Protein 3VCO (pdb70)

B-factor: mean 47.61, std 17.13, range [19.85, 108.01]

Secondary structure (DSSP, 8-state):
--PPEEEEEEE-TT-BB--BTTBTTT-HHHHHHHHHHHH--STT-EEEEEEEHHHHHHS-GGG-SPTTSEEEEE-SS----STT-EEESSHHHHHHHHTSTTTTTTEEEEEE---HHHHHHHHH-SSS-EEEEEEEEE-SS---SBPPP--GGG-EE---TTS--S-EEETTEEEEEEEEEE-

Nearest PDB structures (foldseek):
  3vco-assembly1_A  TM=1.005E+00  e=3.049E-37  Schistosoma mansoni
  3k47-assembly1_A  TM=8.937E-01  e=5.892E-19  Mus musculus
  3ghc-assembly1_A  TM=8.960E-01  e=1.910E-18  Homo sapiens
  3s3v-assembly1_A  TM=8.930E-01  e=1.510E-18  Homo sapiens
  1u71-assembly1_A  TM=8.891E-01  e=1.496E-17  Homo sapiens

InterPro domains:
  IPR001796 Dihydrofolate reductase domain [PF00186] (3-178)
  IPR001796 Dihydrofolate reductase domain [PS51330] (2-180)
  IPR001796 Dihydrofolate reductase domain [cd00209] (3-178)
  IPR012259 Dihydrofolate reductase [PTHR48069] (3-178)
  IPR017925 Dihydrofolate reductase conserved site [PS00075] (14-36)
  IPR024072 Dihydrofolate reductase-like domain superfamily [G3DSA:3.40.430.10] (1-181)
  IPR024072 Dihydrofolate reductase-like domain superfamily [SSF53597] (1-178)

Foldseek 3Di:
DAAAEEEEFEAEPQQQTQDDDLPPVPPVVVVVVVLVVQADFPPQAGAAEEEEVVVVVSDDPVCPPPPNHQAEYQPPPDPDDPPRHHYHPDPVVVVVVCCDPVHVVHHGHYYYYDDLVVQQVSVPDDRHWYKYKYKYKHDPDDRPHHRDDAPVVQWDWDDDDVADQDWDDDDNIIIGITMTTRD

Structure (mmCIF, N/CA/C/O backbone):
data_3VCO
#
_entry.id   3VCO
#
_cell.length_a   107.352
_cell.length_b   107.352
_cell.length_c   33.458
_cell.angle_alpha   90.000
_cell.angle_beta   90.000
_cell.angle_gamma   90.000
#
_symmetry.space_group_name_H-M   'P 41 21 2'
#
loop_
_entity.id
_entity.type
_entity.pdbx_description
1 polymer 'Dihydrofolate reductase'
2 non-polymer 'SULFATE ION'
3 water water
#
loop_
_atom_site.group_PDB
_atom_site.id
_atom_site.type_symbol
_atom_site.label_atom_id
_atom_site.label_alt_id
_atom_site.label_comp_id
_atom_site.label_asym_id
_atom_site.label_entity_id
_atom_site.label_seq_id
_atom_site.pdbx_PDB_ins_code
_atom_site.Cartn_x
_atom_site.Cartn_y
_atom_site.Cartn_z
_atom_site.occupancy
_atom_site.B_iso_or_equiv
_atom_site.auth_seq_id
_atom_site.auth_comp_id
_atom_site.auth_asym_id
_atom_site.auth_atom_id
_atom_site.pdbx_PDB_model_num
ATOM 1 N N . SER A 1 19 ? 42.667 0.884 -9.459 1.00 89.52 -1 SER A N 1
ATOM 2 C CA . SER A 1 19 ? 43.453 1.881 -10.191 1.00 94.40 -1 SER A CA 1
ATOM 3 C C . SER A 1 19 ? 43.467 3.204 -9.431 1.00 86.17 -1 SER A C 1
ATOM 4 O O . SER A 1 19 ? 44.332 3.432 -8.600 1.00 74.76 -1 SER A O 1
ATOM 7 N N . HIS A 1 20 ? 42.482 4.053 -9.716 1.00 85.85 0 HIS A N 1
ATOM 8 C CA . HIS A 1 20 ? 42.259 5.317 -9.021 1.00 76.96 0 HIS A CA 1
ATOM 9 C C . HIS A 1 20 ? 41.053 5.116 -8.102 1.00 60.10 0 HIS A C 1
ATOM 10 O O . HIS A 1 20 ? 39.979 4.771 -8.552 1.00 53.75 0 HIS A O 1
ATOM 17 N N . MET A 1 21 ? 41.245 5.296 -6.801 1.00 48.15 1 MET A N 1
ATOM 18 C CA . MET A 1 21 ? 40.218 4.973 -5.837 1.00 43.45 1 MET A CA 1
ATOM 19 C C . MET A 1 21 ? 39.017 5.935 -5.872 1.00 48.38 1 MET A C 1
ATOM 20 O O . MET A 1 21 ? 39.157 7.134 -5.738 1.00 54.08 1 MET A O 1
ATOM 25 N N . ARG A 1 22 ? 37.833 5.374 -6.051 1.00 44.36 2 ARG A N 1
ATOM 26 C CA . ARG A 1 22 ? 36.594 6.100 -5.899 1.00 39.97 2 ARG A CA 1
ATOM 27 C C . ARG A 1 22 ? 36.208 5.873 -4.436 1.00 36.96 2 ARG A C 1
ATOM 28 O O . ARG A 1 22 ? 36.362 4.775 -3.911 1.00 40.94 2 ARG A O 1
ATOM 36 N N . LEU A 1 23 ? 35.719 6.888 -3.757 1.00 37.97 3 LEU A N 1
ATOM 37 C CA . LEU A 1 23 ? 35.246 6.623 -2.407 1.00 34.62 3 LEU A CA 1
ATOM 38 C C . LEU A 1 23 ? 33.778 6.437 -2.552 1.00 28.65 3 LEU A C 1
ATOM 39 O O . LEU A 1 23 ? 33.102 7.300 -3.105 1.00 35.85 3 LEU A O 1
ATOM 44 N N . ASN A 1 24 ? 33.269 5.313 -2.075 1.00 25.27 4 ASN A N 1
ATOM 45 C CA . ASN A 1 24 ? 31.853 5.036 -2.180 1.00 25.85 4 ASN A CA 1
ATOM 46 C C . ASN A 1 24 ? 31.247 5.338 -0.820 1.00 31.06 4 ASN A C 1
ATOM 47 O O . ASN A 1 24 ? 31.803 4.972 0.186 1.00 37.18 4 ASN A O 1
ATOM 52 N N . VAL A 1 25 ? 30.198 6.142 -0.819 1.00 25.75 5 VAL A N 1
ATOM 53 C CA . VAL A 1 25 ? 29.518 6.493 0.389 1.00 25.95 5 VAL A CA 1
ATOM 54 C C . VAL A 1 25 ? 28.187 5.753 0.358 1.00 24.77 5 VAL A C 1
ATOM 55 O O . VAL A 1 25 ? 27.472 5.812 -0.643 1.00 27.80 5 VAL A O 1
ATOM 59 N N . VAL A 1 26 ? 27.857 5.059 1.447 1.00 21.44 6 VAL A N 1
ATOM 60 C CA . VAL A 1 26 ? 26.542 4.400 1.523 1.00 24.10 6 VAL A CA 1
ATOM 61 C C . VAL A 1 26 ? 25.777 5.025 2.706 1.00 19.85 6 VAL A C 1
ATOM 62 O O . VAL A 1 26 ? 26.284 5.044 3.815 1.00 26.58 6 VAL A O 1
ATOM 66 N N . VAL A 1 27 ? 24.567 5.498 2.450 1.00 25.06 7 VAL A N 1
ATOM 67 C CA . VAL A 1 27 ? 23.820 6.220 3.469 1.00 26.33 7 VAL A CA 1
ATOM 68 C C . VAL A 1 27 ? 22.320 6.133 3.171 1.00 27.51 7 VAL A C 1
ATOM 69 O O . VAL A 1 27 ? 21.913 6.001 1.991 1.00 29.81 7 VAL A O 1
ATOM 73 N N . ALA A 1 28 ? 21.505 6.205 4.230 1.00 29.31 8 ALA A N 1
ATOM 74 C CA . ALA A 1 28 ? 20.053 6.313 4.116 1.00 36.02 8 ALA A CA 1
ATOM 75 C C . ALA A 1 28 ? 19.696 7.716 4.551 1.00 33.06 8 ALA A C 1
ATOM 76 O O . ALA A 1 28 ? 20.181 8.196 5.576 1.00 32.34 8 ALA A O 1
ATOM 78 N N . VAL A 1 29 ? 18.871 8.411 3.773 1.00 33.99 9 VAL A N 1
ATOM 79 C CA . VAL A 1 29 ? 18.532 9.788 4.123 1.00 35.21 9 VAL A CA 1
ATOM 80 C C . VAL A 1 29 ? 17.022 10.051 4.045 1.00 32.67 9 VAL A C 1
ATOM 81 O O . VAL A 1 29 ? 16.335 9.474 3.207 1.00 39.47 9 VAL A O 1
ATOM 85 N N . SER A 1 30 ? 16.513 10.866 4.956 1.00 33.16 10 SER A N 1
ATOM 86 C CA . SER A 1 30 ? 15.138 11.333 4.877 1.00 36.59 10 SER A CA 1
ATOM 87 C C . SER A 1 30 ? 14.953 12.476 3.844 1.00 37.71 10 SER A C 1
ATOM 88 O O . SER A 1 30 ? 15.901 12.915 3.177 1.00 38.99 10 SER A O 1
ATOM 91 N N . GLU A 1 31 ? 13.722 12.965 3.747 1.00 40.85 11 GLU A N 1
ATOM 92 C CA . GLU A 1 31 ? 13.354 14.048 2.836 1.00 41.97 11 GLU A CA 1
ATOM 93 C C . GLU A 1 31 ? 14.276 15.262 2.799 1.00 56.74 11 GLU A C 1
ATOM 94 O O . GLU A 1 31 ? 14.473 15.859 1.742 1.00 60.79 11 GLU A O 1
ATOM 100 N N . ASN A 1 32 ? 14.844 15.620 3.944 1.00 58.00 12 ASN A N 1
ATOM 101 C CA . ASN A 1 32 ? 15.810 16.716 3.990 1.00 56.84 12 ASN A CA 1
ATOM 102 C C . ASN A 1 32 ? 17.258 16.319 4.166 1.00 51.81 12 ASN A C 1
ATOM 103 O O . ASN A 1 32 ? 18.026 17.034 4.799 1.00 57.44 12 ASN A O 1
ATOM 108 N N . TRP A 1 33 ? 17.625 15.203 3.560 1.00 42.87 13 TRP A N 1
ATOM 109 C CA . TRP A 1 33 ? 18.869 14.500 3.855 1.00 48.70 13 TRP A CA 1
ATOM 110 C C . TRP A 1 33 ? 19.263 14.517 5.356 1.00 54.25 13 TRP A C 1
ATOM 111 O O . TRP A 1 33 ? 20.429 14.725 5.694 1.00 56.46 13 TRP A O 1
ATOM 122 N N . GLY A 1 34 ? 18.281 14.307 6.241 1.00 43.48 14 GLY A N 1
ATOM 123 C CA . GLY A 1 34 ? 18.560 13.809 7.584 1.00 38.26 14 GLY A CA 1
ATOM 124 C C . GLY A 1 34 ? 19.105 12.366 7.494 1.00 34.92 14 GLY A C 1
ATOM 125 O O . GLY A 1 34 ? 18.641 11.560 6.679 1.00 36.43 14 GLY A O 1
ATOM 126 N N . ILE A 1 35 ? 20.099 12.031 8.304 1.00 34.51 15 ILE A N 1
ATOM 127 C CA . ILE A 1 35 ? 20.719 10.690 8.215 1.00 37.94 15 ILE A CA 1
ATOM 128 C C . ILE A 1 35 ? 19.851 9.582 8.867 1.00 54.12 15 ILE A C 1
ATOM 129 O O . ILE A 1 35 ? 19.460 9.704 10.032 1.00 52.70 15 ILE A O 1
ATOM 134 N N . GLY A 1 36 ? 19.575 8.521 8.095 1.00 54.00 16 GLY A N 1
ATOM 135 C CA . GLY A 1 36 ? 18.818 7.367 8.545 1.00 47.15 16 GLY A CA 1
ATOM 136 C C . GLY A 1 36 ? 19.581 6.489 9.524 1.00 47.63 16 GLY A C 1
ATOM 137 O O . GLY A 1 36 ? 20.214 5.492 9.128 1.00 46.42 16 GLY A O 1
ATOM 138 N N . LYS A 1 37 ? 19.527 6.878 10.803 1.00 45.16 17 LYS A N 1
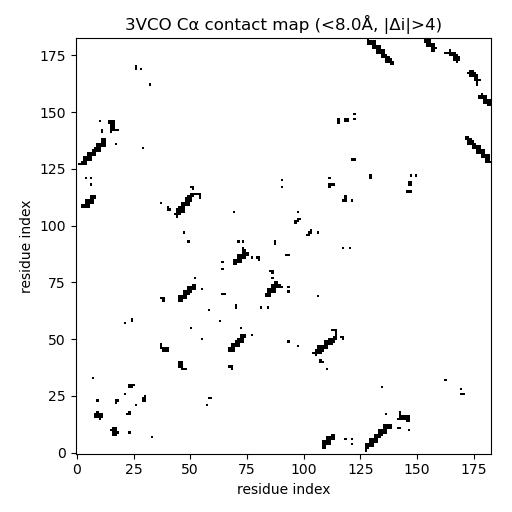ATOM 139 C CA . LYS A 1 37 ? 20.183 6.167 11.891 1.00 47.48 17 LYS A CA 1
ATOM 140 C C . LYS A 1 37 ? 19.327 6.309 13.155 1.00 61.83 17 LYS A C 1
ATOM 141 O O . LYS A 1 37 ? 18.351 7.069 13.173 1.00 65.73 17 LYS A O 1
ATOM 147 N N . GLY A 1 38 ? 19.695 5.592 14.213 1.00 65.91 18 GLY A N 1
ATOM 148 C CA . GLY A 1 38 ? 18.895 5.555 15.422 1.00 72.33 18 GLY A CA 1
ATOM 149 C C . GLY A 1 38 ? 17.810 4.490 15.337 1.00 76.98 18 GLY A C 1
ATOM 150 O O . GLY A 1 38 ? 17.354 4.136 14.237 1.00 63.43 18 GLY A O 1
ATOM 151 N N . GLY A 1 39 ? 17.381 3.983 16.492 1.00 92.22 19 GLY A N 1
ATOM 152 C CA . GLY A 1 39 ? 16.489 2.836 16.521 1.00 102.54 19 GLY A CA 1
ATOM 153 C C . GLY A 1 39 ? 17.169 1.672 15.815 1.00 105.69 19 GLY A C 1
ATOM 154 O O . GLY A 1 39 ? 18.344 1.409 16.037 1.00 108.01 19 GLY A O 1
ATOM 155 N N . GLY A 1 40 ? 16.455 0.981 14.938 1.00 103.40 20 GLY A N 1
ATOM 156 C CA . GLY A 1 40 ? 17.074 -0.109 14.209 1.00 93.75 20 GLY A CA 1
ATOM 157 C C . GLY A 1 40 ? 17.712 0.316 12.903 1.00 79.13 20 GLY A C 1
ATOM 158 O O . GLY A 1 40 ? 18.275 -0.515 12.202 1.00 74.51 20 GLY A O 1
ATOM 159 N N . LEU A 1 41 ? 17.635 1.605 12.578 1.00 74.79 21 LEU A N 1
ATOM 160 C CA . LEU A 1 41 ? 18.008 2.093 11.239 1.00 65.14 21 LEU A CA 1
ATOM 161 C C . LEU A 1 41 ? 19.522 2.115 10.960 1.00 59.26 21 LEU A C 1
ATOM 162 O O . LEU A 1 41 ? 20.325 2.502 11.817 1.00 60.41 21 LEU A O 1
ATOM 165 N N . PRO A 1 42 ? 19.919 1.707 9.748 1.00 52.89 22 PRO A N 1
ATOM 166 C CA . PRO A 1 42 ? 19.066 1.195 8.665 1.00 55.74 22 PRO A CA 1
ATOM 167 C C . PRO A 1 42 ? 18.963 -0.347 8.646 1.00 55.15 22 PRO A C 1
ATOM 168 O O . PRO A 1 42 ? 18.297 -0.899 7.766 1.00 53.97 22 PRO A O 1
ATOM 172 N N . TRP A 1 43 ? 19.604 -1.009 9.616 1.00 47.63 23 TRP A N 1
ATOM 173 C CA . TRP A 1 43 ? 19.714 -2.460 9.675 1.00 49.68 23 TRP A CA 1
ATOM 174 C C . TRP A 1 43 ? 18.351 -3.179 9.717 1.00 55.05 23 TRP A C 1
ATOM 175 O O . TRP A 1 43 ? 18.212 -4.304 9.217 1.00 56.20 23 TRP A O 1
ATOM 186 N N . LYS A 1 44 ? 17.345 -2.524 10.285 1.00 42.29 24 LYS A N 1
ATOM 187 C CA . LYS A 1 44 ? 16.058 -3.168 10.454 1.00 46.28 24 LYS A CA 1
ATOM 188 C C . LYS A 1 44 ? 15.172 -3.231 9.202 1.00 53.59 24 LYS A C 1
ATOM 189 O O . LYS A 1 44 ? 14.245 -4.054 9.129 1.00 57.24 24 LYS A O 1
ATOM 195 N N . ILE A 1 45 ? 15.440 -2.379 8.219 1.00 51.44 25 ILE A N 1
ATOM 196 C CA . ILE A 1 45 ? 14.685 -2.465 6.972 1.00 54.00 25 ILE A CA 1
ATOM 197 C C . ILE A 1 45 ? 15.291 -3.561 6.069 1.00 49.00 25 ILE A C 1
ATOM 198 O O . ILE A 1 45 ? 16.388 -3.415 5.559 1.00 45.51 25 ILE A O 1
ATOM 203 N N . LYS A 1 46 ? 14.569 -4.661 5.902 1.00 40.12 26 LYS A N 1
ATOM 204 C CA . LYS A 1 46 ? 15.112 -5.868 5.273 1.00 39.63 26 LYS A CA 1
ATOM 205 C C . LYS A 1 46 ? 15.528 -5.619 3.844 1.00 39.24 26 LYS A C 1
ATOM 206 O O . LYS A 1 46 ? 16.571 -6.062 3.403 1.00 36.07 26 LYS A O 1
ATOM 208 N N . LYS A 1 47 ? 14.700 -4.873 3.128 1.00 42.95 27 LYS A N 1
ATOM 209 C CA . LYS A 1 47 ? 14.969 -4.542 1.742 1.00 40.10 27 LYS A CA 1
ATOM 210 C C . LYS A 1 47 ? 16.223 -3.657 1.644 1.00 37.00 27 LYS A C 1
ATOM 211 O O . LYS A 1 47 ? 17.016 -3.761 0.702 1.00 36.65 27 LYS A O 1
ATOM 217 N N . ASP A 1 48 ? 16.413 -2.780 2.616 1.00 33.83 28 ASP A N 1
ATOM 218 C CA . ASP A 1 48 ? 17.602 -1.930 2.578 1.00 30.54 28 ASP A CA 1
ATOM 219 C C . ASP A 1 48 ? 18.872 -2.747 2.841 1.00 34.69 28 ASP A C 1
ATOM 220 O O . ASP A 1 48 ? 19.921 -2.463 2.282 1.00 34.39 28 ASP A O 1
ATOM 225 N N . MET A 1 49 ? 18.770 -3.736 3.716 1.00 37.63 29 MET A N 1
ATOM 226 C CA . MET A 1 49 ? 19.879 -4.653 3.971 1.00 37.33 29 MET A CA 1
ATOM 227 C C . MET A 1 49 ? 20.286 -5.508 2.756 1.00 37.89 29 MET A C 1
ATOM 228 O O . MET A 1 49 ? 21.464 -5.745 2.524 1.00 43.45 29 MET A O 1
ATOM 233 N N . GLU A 1 50 ? 19.320 -6.004 2.008 1.00 35.90 30 GLU A N 1
ATOM 234 C CA . GLU A 1 50 ? 19.633 -6.619 0.718 1.00 46.39 30 GLU A CA 1
ATOM 235 C C . GLU A 1 50 ? 20.457 -5.684 -0.171 1.00 40.08 30 GLU A C 1
ATOM 236 O O . GLU A 1 50 ? 21.452 -6.102 -0.739 1.00 36.71 30 GLU A O 1
ATOM 242 N N . PHE A 1 51 ? 20.004 -4.433 -0.307 1.00 36.63 31 PHE A N 1
ATOM 243 C CA . PHE A 1 51 ? 20.671 -3.404 -1.096 1.00 31.77 31 PHE A CA 1
ATOM 244 C C . PHE A 1 51 ? 22.068 -3.177 -0.549 1.00 33.00 31 PHE A C 1
ATOM 245 O O . PHE A 1 51 ? 23.061 -3.267 -1.276 1.00 33.85 31 PHE A O 1
ATOM 253 N N . PHE A 1 52 ? 22.145 -2.968 0.761 1.00 33.43 32 PHE A N 1
ATOM 254 C CA . PHE A 1 52 ? 23.417 -2.784 1.438 1.00 32.21 32 PHE A CA 1
ATOM 255 C C . PHE A 1 52 ? 24.374 -3.957 1.207 1.00 33.56 32 PHE A C 1
ATOM 256 O O . PHE A 1 52 ? 25.494 -3.746 0.773 1.00 32.71 32 PHE A O 1
ATOM 264 N N . LYS A 1 53 ? 23.924 -5.169 1.517 1.00 32.05 33 LYS A N 1
ATOM 265 C CA . LYS A 1 53 ? 24.710 -6.388 1.321 1.00 38.64 33 LYS A CA 1
ATOM 266 C C . LYS A 1 53 ? 25.267 -6.521 -0.101 1.00 43.77 33 LYS A C 1
ATOM 267 O O . LYS A 1 53 ? 26.476 -6.694 -0.296 1.00 46.16 33 LYS A O 1
ATOM 273 N N . THR A 1 54 ? 24.380 -6.447 -1.080 1.00 38.65 34 THR A N 1
ATOM 274 C CA . THR A 1 54 ? 24.759 -6.451 -2.494 1.00 48.18 34 THR A CA 1
ATOM 275 C C . THR A 1 54 ? 25.801 -5.387 -2.873 1.00 53.94 34 THR A C 1
ATOM 276 O O . THR A 1 54 ? 26.866 -5.721 -3.395 1.00 54.10 34 THR A O 1
ATOM 280 N N . VAL A 1 55 ? 25.492 -4.123 -2.593 1.00 41.88 35 VAL A N 1
ATOM 281 C CA . VAL A 1 55 ? 26.359 -2.997 -2.935 1.00 36.66 35 VAL A CA 1
ATOM 282 C C . VAL A 1 55 ? 27.726 -3.213 -2.316 1.00 35.65 35 VAL A C 1
ATOM 283 O O . VAL A 1 55 ? 28.736 -3.113 -3.007 1.00 35.83 35 VAL A O 1
ATOM 287 N N . THR A 1 56 ? 27.771 -3.559 -1.032 1.00 30.73 36 THR A N 1
ATOM 288 C CA . THR A 1 56 ? 29.060 -3.620 -0.348 1.00 24.45 36 THR A CA 1
ATOM 289 C C . THR A 1 56 ? 29.816 -4.909 -0.504 1.00 31.45 36 THR A C 1
ATOM 290 O O . THR A 1 56 ? 31.000 -4.945 -0.244 1.00 32.69 36 THR A O 1
ATOM 294 N N . THR A 1 57 ? 29.149 -5.981 -0.901 1.00 33.85 37 THR A N 1
ATOM 295 C CA . THR A 1 57 ? 29.845 -7.258 -0.936 1.00 39.44 37 THR A CA 1
ATOM 296 C C . THR A 1 57 ? 30.341 -7.601 -2.322 1.00 41.09 37 THR A C 1
ATOM 297 O O . THR A 1 57 ? 31.416 -8.208 -2.478 1.00 44.91 37 THR A O 1
ATOM 301 N N . LYS A 1 58 ? 29.576 -7.205 -3.325 1.00 38.91 38 LYS A N 1
ATOM 302 C CA . LYS A 1 58 ? 29.947 -7.529 -4.701 1.00 50.27 38 LYS A CA 1
ATOM 303 C C . LYS A 1 58 ? 31.325 -7.007 -5.098 1.00 48.36 38 LYS A C 1
ATOM 304 O O . LYS A 1 58 ? 31.574 -5.805 -5.092 1.00 46.15 38 LYS A O 1
ATOM 310 N N . ALA A 1 59 ? 32.219 -7.910 -5.481 1.00 45.76 39 ALA A N 1
ATOM 311 C CA . ALA A 1 59 ? 33.565 -7.484 -5.826 1.00 38.49 39 ALA A CA 1
ATOM 312 C C . ALA A 1 59 ? 34.045 -8.372 -6.971 1.00 51.05 39 ALA A C 1
ATOM 313 O O . ALA A 1 59 ? 33.499 -9.461 -7.212 1.00 48.06 39 ALA A O 1
ATOM 315 N N . HIS A 1 60 ? 35.037 -7.897 -7.700 1.00 55.73 40 HIS A N 1
ATOM 316 C CA . HIS A 1 60 ? 35.659 -8.754 -8.703 1.00 62.15 40 HIS A CA 1
ATOM 317 C C . HIS A 1 60 ? 36.225 -10.030 -8.047 1.00 54.24 40 HIS A C 1
ATOM 318 O O . HIS A 1 60 ? 36.620 -10.018 -6.885 1.00 45.17 40 HIS A O 1
ATOM 325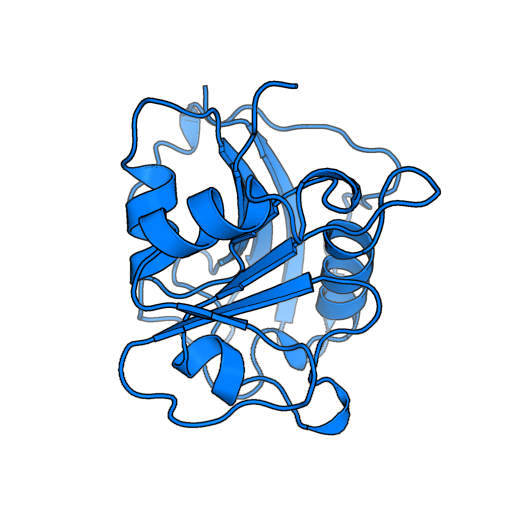 N N . PRO A 1 61 ? 36.202 -11.150 -8.773 1.00 64.63 41 PRO A N 1
ATOM 326 C CA . PRO A 1 61 ? 36.559 -12.428 -8.137 1.00 66.62 41 PRO A CA 1
ATOM 327 C C . PRO A 1 61 ? 37.950 -12.435 -7.481 1.00 60.21 41 PRO A C 1
ATOM 328 O O . PRO A 1 61 ? 38.881 -11.808 -7.998 1.00 59.72 41 PRO A O 1
ATOM 332 N N . GLY A 1 62 ? 38.072 -13.128 -6.352 1.00 52.17 42 GLY A N 1
ATOM 333 C CA . GLY A 1 62 ? 39.317 -13.147 -5.605 1.00 55.99 42 GLY A CA 1
ATOM 334 C C . GLY A 1 62 ? 39.448 -12.018 -4.584 1.00 54.39 42 GLY A C 1
ATOM 335 O O . GLY A 1 62 ? 40.200 -12.134 -3.610 1.00 54.82 42 GLY A O 1
ATOM 336 N N . LEU A 1 63 ? 38.715 -10.925 -4.801 1.00 53.94 43 LEU A N 1
ATOM 337 C CA . LEU A 1 63 ? 38.902 -9.699 -4.016 1.00 46.80 43 LEU A CA 1
ATOM 338 C C . LEU A 1 63 ? 37.762 -9.419 -3.045 1.00 45.04 43 LEU A C 1
ATOM 339 O O . LEU A 1 63 ? 36.674 -9.996 -3.155 1.00 46.30 43 LEU A O 1
ATOM 344 N N . LYS A 1 64 ? 38.004 -8.509 -2.106 1.00 37.99 44 LYS A N 1
ATOM 345 C CA . LYS A 1 64 ? 36.966 -8.119 -1.141 1.00 36.41 44 LYS A CA 1
ATOM 346 C C . LYS A 1 64 ? 36.869 -6.622 -1.055 1.00 34.47 44 LYS A C 1
ATOM 347 O O . LYS A 1 64 ? 37.881 -5.934 -0.976 1.00 37.18 44 LYS A O 1
ATOM 353 N N . ASN A 1 65 ? 35.653 -6.111 -1.005 1.00 30.36 45 ASN A N 1
ATOM 354 C CA . ASN A 1 65 ? 35.495 -4.693 -0.727 1.00 29.85 45 ASN A CA 1
ATOM 355 C C . ASN A 1 65 ? 35.801 -4.374 0.738 1.00 31.89 45 ASN A C 1
ATOM 356 O O . ASN A 1 65 ? 35.775 -5.263 1.571 1.00 29.86 45 ASN A O 1
ATOM 361 N N . ALA A 1 66 ? 36.156 -3.121 1.026 1.00 27.74 46 ALA A N 1
ATOM 362 C CA . ALA A 1 66 ? 36.322 -2.641 2.406 1.00 25.62 46 ALA A CA 1
ATOM 363 C C . ALA A 1 66 ? 35.101 -1.814 2.807 1.00 23.82 46 ALA A C 1
ATOM 364 O O . ALA A 1 66 ? 34.553 -1.074 1.982 1.00 24.80 46 ALA A O 1
ATOM 366 N N . VAL A 1 67 ? 34.614 -2.010 4.031 1.00 23.88 47 VAL A N 1
ATOM 367 C CA . VAL A 1 67 ? 33.588 -1.123 4.577 1.00 22.35 47 VAL A CA 1
ATOM 368 C C . VAL A 1 67 ? 34.225 -0.413 5.768 1.00 28.54 47 VAL A C 1
ATOM 369 O O . VAL A 1 67 ? 34.759 -1.057 6.668 1.00 29.28 47 VAL A O 1
ATOM 373 N N . VAL A 1 68 ? 34.221 0.916 5.695 1.00 23.93 48 VAL A N 1
ATOM 374 C CA . VAL A 1 68 ? 34.881 1.742 6.665 1.00 24.14 48 VAL A CA 1
ATOM 375 C C . VAL A 1 68 ? 33.787 2.505 7.400 1.00 26.82 48 VAL A C 1
ATOM 376 O O . VAL A 1 68 ? 32.853 3.002 6.765 1.00 28.46 48 VAL A O 1
ATOM 380 N N . MET A 1 69 ? 33.881 2.571 8.730 1.00 28.74 49 MET A N 1
ATOM 381 C CA . MET A 1 69 ? 32.807 3.164 9.516 1.00 26.62 49 MET A CA 1
ATOM 382 C C . MET A 1 69 ? 33.364 3.672 10.849 1.00 28.83 49 MET A C 1
ATOM 383 O O . MET A 1 69 ? 34.411 3.205 11.279 1.00 25.20 49 MET A O 1
ATOM 388 N N . GLY A 1 70 ? 32.639 4.607 11.498 1.00 29.45 50 GLY A N 1
ATOM 389 C CA . GLY A 1 70 ? 32.950 5.038 12.866 1.00 29.53 50 GLY A CA 1
ATOM 390 C C . GLY A 1 70 ? 32.507 3.992 13.875 1.00 34.68 50 GLY A C 1
ATOM 391 O O . GLY A 1 70 ? 31.792 3.031 13.534 1.00 32.15 50 GLY A O 1
ATOM 392 N N . ARG A 1 71 ? 32.891 4.190 15.135 1.00 36.29 51 ARG A N 1
ATOM 393 C CA . ARG A 1 71 ? 32.522 3.283 16.226 1.00 29.78 51 ARG A CA 1
ATOM 394 C C . ARG A 1 71 ? 31.035 3.190 16.503 1.00 34.28 51 ARG A C 1
ATOM 395 O O . ARG A 1 71 ? 30.501 2.089 16.764 1.00 35.81 51 ARG A O 1
ATOM 403 N N . VAL A 1 72 ? 30.347 4.320 16.447 1.00 31.02 52 VAL A N 1
ATOM 404 C CA . VAL A 1 72 ? 28.928 4.277 16.776 1.00 37.62 52 VAL A CA 1
ATOM 405 C C . VAL A 1 72 ? 28.190 3.529 15.678 1.00 30.06 52 VAL A C 1
ATOM 406 O O . VAL A 1 72 ? 27.258 2.780 15.962 1.00 32.19 52 VAL A O 1
ATOM 410 N N . THR A 1 73 ? 28.633 3.687 14.432 1.00 32.52 53 THR A N 1
ATOM 411 C CA . THR A 1 73 ? 28.071 2.859 13.367 1.00 34.67 53 THR A CA 1
ATOM 412 C C . THR A 1 73 ? 28.376 1.387 13.664 1.00 33.14 53 THR A C 1
ATOM 413 O O . THR A 1 73 ? 27.485 0.553 13.706 1.00 36.52 53 THR A O 1
ATOM 417 N N . TRP A 1 74 ? 29.633 1.081 13.932 1.00 29.81 54 TRP A N 1
ATOM 418 C CA . TRP A 1 74 ? 30.001 -0.278 14.304 1.00 30.84 54 TRP A CA 1
ATOM 419 C C . TRP A 1 74 ? 29.153 -0.829 15.471 1.00 36.28 54 TRP A C 1
ATOM 420 O O . TRP A 1 74 ? 28.648 -1.927 15.401 1.00 35.91 54 TRP A O 1
ATOM 431 N N . GLU A 1 75 ? 28.931 -0.027 16.496 1.00 41.26 55 GLU A N 1
ATOM 432 C CA . GLU A 1 75 ? 28.214 -0.490 17.659 1.00 44.35 55 GLU A CA 1
ATOM 433 C C . GLU A 1 75 ? 26.736 -0.646 17.408 1.00 45.44 55 GLU A C 1
ATOM 434 O O . GLU A 1 75 ? 26.062 -1.372 18.139 1.00 42.47 55 GLU A O 1
ATOM 440 N N . SER A 1 76 ? 26.219 0.049 16.392 1.00 41.08 56 SER A N 1
ATOM 441 C CA . SER A 1 76 ? 24.772 0.041 16.156 1.00 40.80 56 SER A CA 1
ATOM 442 C C . SER A 1 76 ? 24.358 -1.230 15.432 1.00 37.90 56 SER A C 1
ATOM 443 O O . SER A 1 76 ? 23.206 -1.602 15.444 1.00 40.37 56 SER A O 1
ATOM 446 N N . ILE A 1 77 ? 25.314 -1.867 14.762 1.00 39.32 57 ILE A N 1
ATOM 447 C CA . ILE A 1 77 ? 25.056 -3.086 14.022 1.00 44.68 57 ILE A CA 1
ATOM 448 C C . ILE A 1 77 ? 24.704 -4.264 14.947 1.00 45.29 57 ILE A C 1
ATOM 449 O O . ILE A 1 77 ? 25.414 -4.543 15.915 1.00 44.14 57 ILE A O 1
ATOM 454 N N . PRO A 1 78 ? 23.593 -4.932 14.662 1.00 50.08 58 PRO A N 1
ATOM 455 C CA . PRO A 1 78 ? 23.172 -6.088 15.467 1.00 55.58 58 PRO A CA 1
ATOM 456 C C . PRO A 1 78 ? 24.213 -7.197 15.412 1.00 53.79 58 PRO A C 1
ATOM 457 O O . PRO A 1 78 ? 24.884 -7.371 14.389 1.00 52.19 58 PRO A O 1
ATOM 461 N N . GLU A 1 79 ? 24.360 -7.912 16.522 1.00 57.67 59 GLU A N 1
ATOM 462 C CA . GLU A 1 79 ? 25.391 -8.939 16.677 1.00 61.81 59 GLU A CA 1
ATOM 463 C C . GLU A 1 79 ? 25.355 -10.048 15.624 1.00 55.10 59 GLU A C 1
ATOM 464 O O . GLU A 1 79 ? 26.396 -10.446 15.117 1.00 52.18 59 GLU A O 1
ATOM 470 N N . SER A 1 80 ? 24.164 -10.528 15.294 1.00 50.55 60 SER A N 1
ATOM 471 C CA . SER A 1 80 ? 23.987 -11.470 14.197 1.00 65.29 60 SER A CA 1
ATOM 472 C C . SER A 1 80 ? 24.587 -11.008 12.853 1.00 70.07 60 SER A C 1
ATOM 473 O O . SER A 1 80 ? 24.743 -11.813 11.930 1.00 75.09 60 SER A O 1
ATOM 476 N N . PHE A 1 81 ? 24.932 -9.725 12.759 1.00 66.05 61 PHE A N 1
ATOM 477 C CA . PHE A 1 81 ? 25.370 -9.109 11.511 1.00 60.30 61 PHE A CA 1
ATOM 478 C C . PHE A 1 81 ? 26.882 -8.818 11.460 1.00 60.33 61 PHE A C 1
ATOM 479 O O . PHE A 1 81 ? 27.440 -8.607 10.383 1.00 56.91 61 PHE A O 1
ATOM 487 N N . LYS A 1 82 ? 27.519 -8.816 12.631 1.00 53.44 62 LYS A N 1
ATOM 488 C CA . LYS A 1 82 ? 28.881 -8.310 12.860 1.00 53.00 62 LYS A CA 1
ATOM 489 C C . LYS A 1 82 ? 29.897 -9.442 13.026 1.00 52.97 62 LYS A C 1
ATOM 490 O O . LYS A 1 82 ? 29.602 -10.405 13.737 1.00 56.20 62 LYS A O 1
ATOM 496 N N . PRO A 1 83 ? 31.112 -9.329 12.436 1.00 47.44 63 PRO A N 1
ATOM 497 C CA . PRO A 1 83 ? 31.624 -8.384 11.426 1.00 36.41 63 PRO A CA 1
ATOM 498 C C . PRO A 1 83 ? 30.909 -8.694 10.114 1.00 43.13 63 PRO A C 1
ATOM 499 O O . PRO A 1 83 ? 30.332 -9.765 9.961 1.00 40.42 63 PRO A O 1
ATOM 503 N N . LEU A 1 84 ? 30.898 -7.752 9.194 1.00 42.25 64 LEU A N 1
ATOM 504 C CA . LEU A 1 84 ? 30.191 -7.954 7.942 1.00 34.56 64 LEU A CA 1
ATOM 505 C C . LEU A 1 84 ? 30.972 -8.964 7.129 1.00 34.49 64 LEU A C 1
ATOM 506 O O . LEU A 1 84 ? 32.127 -8.706 6.791 1.00 31.23 64 LEU A O 1
ATOM 511 N N . LYS A 1 85 ? 30.372 -10.116 6.837 1.00 33.93 65 LYS A N 1
ATOM 512 C CA . LYS A 1 85 ? 31.105 -11.189 6.156 1.00 36.59 65 LYS A CA 1
ATOM 513 C C . LYS A 1 85 ? 31.588 -10.805 4.752 1.00 33.27 65 LYS A C 1
ATOM 514 O O . LYS A 1 85 ? 30.907 -10.077 4.034 1.00 35.87 65 LYS A O 1
ATOM 520 N N . ASP A 1 86 ? 32.747 -11.321 4.367 1.00 37.43 66 ASP A N 1
ATOM 521 C CA . ASP A 1 86 ? 33.238 -11.175 2.990 1.00 40.29 66 ASP A CA 1
ATOM 522 C C . ASP A 1 86 ? 33.652 -9.760 2.614 1.00 37.05 66 ASP A C 1
ATOM 523 O O . ASP A 1 86 ? 33.800 -9.443 1.424 1.00 36.38 66 ASP A O 1
ATOM 528 N N . ARG A 1 87 ? 33.849 -8.928 3.641 1.00 31.25 67 ARG A N 1
ATOM 529 C CA . ARG A 1 87 ? 34.334 -7.571 3.479 1.00 20.19 67 ARG A CA 1
ATOM 530 C C . ARG A 1 87 ? 35.397 -7.335 4.498 1.00 24.40 67 ARG A C 1
ATOM 531 O O . ARG A 1 87 ? 35.384 -7.930 5.579 1.00 28.39 67 ARG A O 1
ATOM 539 N N . ILE A 1 88 ? 36.337 -6.476 4.164 1.00 26.46 68 ILE A N 1
ATOM 540 C CA . ILE A 1 88 ? 37.337 -6.054 5.131 1.00 28.56 68 ILE A CA 1
ATOM 541 C C . ILE A 1 88 ? 36.638 -4.986 5.960 1.00 29.50 68 ILE A C 1
ATOM 542 O O . ILE A 1 88 ? 36.215 -3.964 5.424 1.00 27.41 68 ILE A O 1
ATOM 547 N N . ASN A 1 89 ? 36.473 -5.244 7.248 1.00 25.94 69 ASN A N 1
ATOM 548 C CA . ASN A 1 89 ? 35.846 -4.295 8.177 1.00 24.66 69 ASN A CA 1
ATOM 549 C C . ASN A 1 89 ? 36.888 -3.389 8.824 1.00 28.62 69 ASN A C 1
ATOM 550 O O . ASN A 1 89 ? 37.855 -3.874 9.442 1.00 29.11 69 ASN A O 1
ATOM 555 N N . ILE A 1 90 ? 36.676 -2.080 8.747 1.00 23.22 70 ILE A N 1
ATOM 556 C CA . ILE A 1 90 ? 37.615 -1.154 9.357 1.00 26.33 70 ILE A CA 1
ATOM 557 C C . ILE A 1 90 ? 36.818 -0.121 10.149 1.00 26.19 70 ILE A C 1
ATOM 558 O O . ILE A 1 90 ? 35.928 0.510 9.610 1.00 23.98 70 ILE A O 1
ATOM 563 N N . VAL A 1 91 ? 37.112 -0.007 11.436 1.00 26.22 71 VAL A N 1
ATOM 564 C CA . VAL A 1 91 ? 36.425 0.987 12.247 1.00 28.21 71 VAL A CA 1
ATOM 565 C C . VAL A 1 91 ? 37.402 2.134 12.528 1.00 31.08 71 VAL A C 1
ATOM 566 O O . VAL A 1 91 ? 38.537 1.877 12.915 1.00 30.56 71 VAL A O 1
ATOM 570 N N . VAL A 1 92 ? 36.958 3.375 12.339 1.00 23.63 72 VAL A N 1
ATOM 571 C CA . VAL A 1 92 ? 37.808 4.524 12.580 1.00 25.48 72 VAL A CA 1
ATOM 572 C C . VAL A 1 92 ? 37.425 5.048 13.959 1.00 31.41 72 VAL A C 1
ATOM 573 O O . VAL A 1 92 ? 36.376 5.655 14.116 1.00 32.19 72 VAL A O 1
ATOM 577 N N . SER A 1 93 ? 38.272 4.773 14.941 1.00 32.73 73 SER A N 1
ATOM 578 C CA . SER A 1 93 ? 37.994 5.111 16.331 1.00 41.41 73 SER A CA 1
ATOM 579 C C . SER A 1 93 ? 39.312 5.204 17.112 1.00 45.97 73 SER A C 1
ATOM 580 O O . SER A 1 93 ? 40.254 4.503 16.801 1.00 44.91 73 SER A O 1
ATOM 583 N N . SER A 1 94 ? 39.365 6.048 18.135 1.00 48.55 74 SER A N 1
ATOM 584 C CA . SER A 1 94 ? 40.503 6.041 19.060 1.00 55.66 74 SER A CA 1
ATOM 585 C C . SER A 1 94 ? 40.119 5.342 20.361 1.00 57.59 74 SER A C 1
ATOM 586 O O . SER A 1 94 ? 40.977 5.021 21.181 1.00 55.17 74 SER A O 1
ATOM 589 N N . THR A 1 95 ? 38.821 5.086 20.522 1.00 52.14 75 THR A N 1
ATOM 590 C CA . THR A 1 95 ? 38.283 4.471 21.733 1.00 64.75 75 THR A CA 1
ATOM 591 C C . THR A 1 95 ? 38.296 2.949 21.673 1.00 60.00 75 THR A C 1
ATOM 592 O O . THR A 1 95 ? 38.712 2.290 22.617 1.00 59.18 75 THR A O 1
ATOM 596 N N . LEU A 1 96 ? 37.818 2.397 20.561 1.00 49.29 76 LEU A N 1
ATOM 597 C CA . LEU A 1 96 ? 37.587 0.965 20.485 1.00 52.05 76 LEU A CA 1
ATOM 598 C C . LEU A 1 96 ? 38.876 0.205 20.762 1.00 60.34 76 LEU A C 1
ATOM 599 O O . LEU A 1 96 ? 39.806 0.181 19.957 1.00 59.82 76 LEU A O 1
ATOM 604 N N . SER A 1 97 ? 38.944 -0.369 21.950 1.00 72.19 77 SER A N 1
ATOM 605 C CA . SER A 1 97 ? 40.179 -0.979 22.400 1.00 79.13 77 SER A CA 1
ATOM 606 C C . SER A 1 97 ? 40.411 -2.285 21.674 1.00 77.37 77 SER A C 1
ATOM 607 O O . SER A 1 97 ? 41.531 -2.559 21.246 1.00 82.85 77 SER A O 1
ATOM 610 N N . HIS A 1 98 ? 39.355 -3.086 21.523 1.00 64.36 78 HIS A N 1
ATOM 611 C CA . HIS A 1 98 ? 39.520 -4.395 20.932 1.00 62.74 78 HIS A CA 1
ATOM 612 C C . HIS A 1 98 ? 38.503 -4.614 19.814 1.00 69.65 78 HIS A C 1
ATOM 613 O O . HIS A 1 98 ? 37.482 -3.918 19.730 1.00 71.31 78 HIS A O 1
ATOM 620 N N . ALA A 1 99 ? 38.791 -5.557 18.929 1.00 58.72 79 ALA A N 1
ATOM 621 C CA . ALA A 1 99 ? 37.831 -5.881 17.896 1.00 44.55 79 ALA A CA 1
ATOM 622 C C . ALA A 1 99 ? 37.845 -7.363 17.657 1.00 43.28 79 ALA A C 1
ATOM 623 O O . ALA A 1 99 ? 38.811 -8.036 18.040 1.00 45.53 79 ALA A O 1
ATOM 625 N N . PRO A 1 100 ? 36.765 -7.892 17.039 1.00 40.80 80 PRO A N 1
ATOM 626 C CA . PRO A 1 100 ? 36.737 -9.316 16.683 1.00 44.64 80 PRO A CA 1
ATOM 627 C C . PRO A 1 100 ? 37.863 -9.590 15.712 1.00 44.43 80 PRO A C 1
ATOM 628 O O . PRO A 1 100 ? 38.294 -8.656 15.038 1.00 46.01 80 PRO A O 1
ATOM 632 N N . SER A 1 101 ? 38.355 -10.819 15.680 1.00 45.24 81 SER A N 1
ATOM 633 C CA . SER A 1 101 ? 39.405 -11.223 14.757 1.00 44.84 81 SER A CA 1
ATOM 634 C C . SER A 1 101 ? 39.164 -10.683 13.353 1.00 45.17 81 SER A C 1
ATOM 635 O O . SER A 1 101 ? 38.081 -10.862 12.774 1.00 42.78 81 SER A O 1
ATOM 638 N N . PHE A 1 102 ? 40.182 -9.986 12.864 1.00 39.05 82 PHE A N 1
ATOM 639 C CA . PHE A 1 102 ? 40.286 -9.489 11.497 1.00 37.35 82 PHE A CA 1
ATOM 640 C C . PHE A 1 102 ? 39.528 -8.194 11.246 1.00 43.49 82 PHE A C 1
ATOM 641 O O . PHE A 1 102 ? 39.582 -7.650 10.153 1.00 52.48 82 PHE A O 1
ATOM 649 N N . VAL A 1 103 ? 38.844 -7.680 12.264 1.00 38.08 83 VAL A N 1
ATOM 650 C CA . VAL A 1 103 ? 38.302 -6.343 12.157 1.00 37.64 83 VAL A CA 1
ATOM 651 C C . VAL A 1 103 ? 39.450 -5.362 12.445 1.00 37.54 83 VAL A C 1
ATOM 652 O O . VAL A 1 103 ? 40.163 -5.516 13.414 1.00 37.45 83 VAL A O 1
ATOM 656 N N . GLN A 1 104 ? 39.637 -4.368 11.605 1.00 32.57 84 GLN A N 1
ATOM 657 C CA . GLN A 1 104 ? 40.722 -3.385 11.822 1.00 38.29 84 GLN A CA 1
ATOM 658 C C . GLN A 1 104 ? 40.216 -2.113 12.500 1.00 34.07 84 GLN A C 1
ATOM 659 O O . GLN A 1 104 ? 39.150 -1.607 12.183 1.00 33.16 84 GLN A O 1
ATOM 665 N N . VAL A 1 105 ? 40.984 -1.614 13.452 1.00 30.95 85 VAL A N 1
ATOM 666 C CA . VAL A 1 105 ? 40.645 -0.370 14.123 1.00 30.33 85 VAL A CA 1
ATOM 667 C C . VAL A 1 105 ? 41.766 0.609 13.883 1.00 33.74 85 VAL A C 1
ATOM 668 O O . VAL A 1 105 ? 42.907 0.252 14.129 1.00 33.35 85 VAL A O 1
ATOM 672 N N . VAL A 1 106 ? 41.469 1.800 13.347 1.00 29.14 86 VAL A N 1
ATOM 673 C CA . VAL A 1 106 ? 42.496 2.803 13.058 1.00 32.11 86 VAL A CA 1
ATOM 674 C C . VAL A 1 106 ? 41.993 4.178 13.534 1.00 34.97 86 VAL A C 1
ATOM 675 O O . VAL A 1 106 ? 40.797 4.358 13.706 1.00 35.71 86 VAL A O 1
ATOM 679 N N . PRO A 1 107 ? 42.906 5.133 13.817 1.00 34.55 87 PRO A N 1
ATOM 680 C CA . PRO A 1 107 ? 42.444 6.380 14.438 1.00 38.67 87 PRO A CA 1
ATOM 681 C C . PRO A 1 107 ? 41.805 7.363 13.463 1.00 43.55 87 PRO A C 1
ATOM 682 O O . PRO A 1 107 ? 41.140 8.313 13.915 1.00 43.03 87 PRO A O 1
ATOM 686 N N . SER A 1 108 ? 41.986 7.152 12.162 1.00 38.49 88 SER A N 1
ATOM 687 C CA . SER A 1 108 ? 41.549 8.157 11.202 1.00 41.13 88 SER A CA 1
ATOM 688 C C . SER A 1 108 ? 41.206 7.539 9.858 1.00 35.73 88 SER A C 1
ATOM 689 O O . SER A 1 108 ? 41.594 6.415 9.562 1.00 30.67 88 SER A O 1
ATOM 692 N N . LEU A 1 109 ? 40.438 8.271 9.065 1.00 34.21 89 LEU A N 1
ATOM 693 C CA . LEU A 1 109 ? 40.174 7.873 7.677 1.00 35.25 89 LEU A CA 1
ATOM 694 C C . LEU A 1 109 ? 41.463 7.779 6.862 1.00 40.58 89 LEU A C 1
ATOM 695 O O . LEU A 1 109 ? 41.605 6.871 6.037 1.00 41.21 89 LEU A O 1
ATOM 700 N N . ASN A 1 110 ? 42.366 8.740 7.072 1.00 38.61 90 ASN A N 1
ATOM 701 C CA . ASN A 1 110 ? 43.693 8.719 6.471 1.00 45.09 90 ASN A CA 1
ATOM 702 C C . ASN A 1 110 ? 44.254 7.354 6.665 1.00 41.45 90 ASN A C 1
ATOM 703 O O . ASN A 1 110 ? 44.684 6.700 5.715 1.00 37.94 90 ASN A O 1
ATOM 708 N N . ALA A 1 111 ? 44.236 6.926 7.922 1.00 42.33 91 ALA A N 1
ATOM 709 C CA . ALA A 1 111 ? 44.854 5.680 8.284 1.00 36.55 91 ALA A CA 1
ATOM 710 C C . ALA A 1 111 ? 44.121 4.468 7.684 1.00 31.28 91 ALA A C 1
ATOM 711 O O . ALA A 1 111 ? 44.766 3.490 7.325 1.00 33.85 91 ALA A O 1
ATOM 713 N N . ALA A 1 112 ? 42.791 4.532 7.564 1.00 29.92 92 ALA A N 1
ATOM 714 C CA . ALA A 1 112 ? 42.062 3.424 6.938 1.00 35.59 92 ALA A CA 1
ATOM 715 C C . ALA A 1 112 ? 42.516 3.275 5.482 1.00 30.19 92 ALA A C 1
ATOM 716 O O . ALA A 1 112 ? 42.734 2.172 5.023 1.00 35.51 92 ALA A O 1
ATOM 718 N N . ILE A 1 113 ? 42.642 4.386 4.764 1.00 30.03 93 ILE A N 1
ATOM 719 C CA . ILE A 1 113 ? 43.059 4.318 3.347 1.00 31.70 93 ILE A CA 1
ATOM 720 C C . ILE A 1 113 ? 44.501 3.839 3.192 1.00 38.63 93 ILE A C 1
ATOM 721 O O . ILE A 1 113 ? 44.807 3.000 2.329 1.00 41.24 93 ILE A O 1
ATOM 726 N N . ASP A 1 114 ? 45.391 4.335 4.039 1.00 36.35 94 ASP A N 1
ATOM 727 C CA . ASP A 1 114 ? 46.771 3.839 4.022 1.00 34.04 94 ASP A CA 1
ATOM 728 C C . ASP A 1 114 ? 46.844 2.349 4.284 1.00 28.07 94 ASP A C 1
ATOM 729 O O . ASP A 1 114 ? 47.636 1.621 3.675 1.00 33.71 94 ASP A O 1
ATOM 734 N N . LEU A 1 115 ? 46.041 1.901 5.240 1.00 32.01 95 LEU A N 1
ATOM 735 C CA . LEU A 1 115 ? 45.984 0.491 5.595 1.00 35.08 95 LEU A CA 1
ATOM 736 C C . LEU A 1 115 ? 45.527 -0.360 4.394 1.00 34.18 95 LEU A C 1
ATOM 737 O O . LEU A 1 115 ? 46.107 -1.395 4.123 1.00 34.10 95 LEU A O 1
ATOM 742 N N . LEU A 1 116 ? 44.496 0.095 3.688 1.00 31.83 96 LEU A N 1
ATOM 743 C CA . LEU A 1 116 ? 44.016 -0.584 2.473 1.00 31.70 96 LEU A CA 1
ATOM 744 C C . LEU A 1 116 ? 44.995 -0.568 1.308 1.00 36.85 96 LEU A C 1
ATOM 745 O O . LEU A 1 116 ? 44.980 -1.450 0.432 1.00 37.33 96 LEU A O 1
ATOM 750 N N . TYR A 1 117 ? 45.847 0.441 1.269 1.00 33.56 97 TYR A N 1
ATOM 751 C CA . TYR A 1 117 ? 46.963 0.367 0.345 1.00 36.74 97 TYR A CA 1
ATOM 752 C C . TYR A 1 117 ? 48.254 -0.256 0.940 1.00 46.39 97 TYR A C 1
ATOM 753 O O . TYR A 1 117 ? 49.291 -0.306 0.276 1.00 48.89 97 TYR A O 1
ATOM 762 N N . ASN A 1 118 ? 48.236 -0.716 2.182 1.00 44.67 98 ASN A N 1
ATOM 763 C CA . ASN A 1 118 ? 49.471 -1.360 2.653 1.00 48.02 98 ASN A CA 1
ATOM 764 C C . ASN A 1 118 ? 49.522 -2.848 2.292 1.00 46.20 98 ASN A C 1
ATOM 765 O O . ASN A 1 118 ? 48.507 -3.442 1.861 1.00 48.61 98 ASN A O 1
ATOM 770 N N . G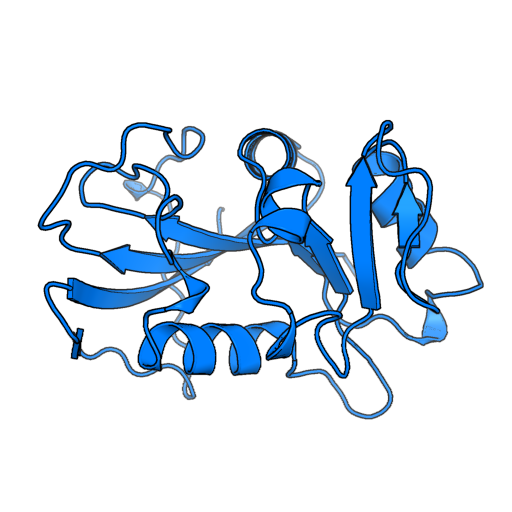LU A 1 119 ? 50.684 -3.439 2.498 1.00 48.52 99 GLU A N 1
ATOM 771 C CA . GLU A 1 119 ? 50.970 -4.786 2.013 1.00 59.92 99 GLU A CA 1
ATOM 772 C C . GLU A 1 119 ? 49.959 -5.840 2.472 1.00 57.85 99 GLU A C 1
ATOM 773 O O . GLU A 1 119 ? 49.748 -6.861 1.807 1.00 60.15 99 GLU A O 1
ATOM 779 N N . GLU A 1 120 ? 49.332 -5.585 3.607 1.00 57.42 100 GLU A N 1
ATOM 780 C CA . GLU A 1 120 ? 48.400 -6.543 4.151 1.00 58.45 100 GLU A CA 1
ATOM 781 C C . GLU A 1 120 ? 47.083 -6.606 3.367 1.00 55.56 100 GLU A C 1
ATOM 782 O O . GLU A 1 120 ? 46.438 -7.658 3.319 1.00 64.17 100 GLU A O 1
ATOM 788 N N . PHE A 1 121 ? 46.699 -5.507 2.727 1.00 40.60 101 PHE A N 1
ATOM 789 C CA . PHE A 1 121 ? 45.385 -5.434 2.082 1.00 40.19 101 PHE A CA 1
ATOM 790 C C . PHE A 1 121 ? 45.399 -5.082 0.601 1.00 44.45 101 PHE A C 1
ATOM 791 O O . PHE A 1 121 ? 44.385 -5.248 -0.072 1.00 45.09 101 PHE A O 1
ATOM 799 N N . SER A 1 122 ? 46.528 -4.600 0.088 1.00 39.51 102 SER A N 1
ATOM 800 C CA . SER A 1 122 ? 46.508 -3.985 -1.241 1.00 48.33 102 SER A CA 1
ATOM 801 C C . SER A 1 122 ? 46.300 -5.010 -2.359 1.00 49.14 102 SER A C 1
ATOM 802 O O . SER A 1 122 ? 45.906 -4.656 -3.474 1.00 52.80 102 SER A O 1
ATOM 805 N N . SER A 1 123 ? 46.569 -6.274 -2.062 1.00 48.57 103 SER A N 1
ATOM 806 C CA . SER A 1 123 ? 46.354 -7.346 -3.034 1.00 45.44 103 SER A CA 1
ATOM 807 C C . SER A 1 123 ? 44.933 -7.917 -2.876 1.00 43.74 103 SER A C 1
ATOM 808 O O . SER A 1 123 ? 44.487 -8.741 -3.653 1.00 45.03 103 SER A O 1
ATOM 811 N N . ILE A 1 124 ? 44.226 -7.482 -1.842 1.00 41.15 104 ILE A N 1
ATOM 812 C CA . ILE A 1 124 ? 42.907 -8.026 -1.541 1.00 42.22 104 ILE A CA 1
ATOM 813 C C . ILE A 1 124 ? 41.748 -7.079 -1.883 1.00 37.17 104 ILE A C 1
ATOM 814 O O . ILE A 1 124 ? 40.701 -7.507 -2.381 1.00 41.70 104 ILE A O 1
ATOM 819 N N . VAL A 1 125 ? 41.935 -5.797 -1.603 1.00 37.79 105 VAL A N 1
ATOM 820 C CA . VAL A 1 125 ? 40.847 -4.808 -1.663 1.00 34.15 105 VAL A CA 1
ATOM 821 C C . VAL A 1 125 ? 40.362 -4.561 -3.096 1.00 37.83 105 VAL A C 1
ATOM 822 O O . VAL A 1 125 ? 41.146 -4.537 -4.044 1.00 33.76 105 VAL A O 1
ATOM 826 N N . ASP A 1 126 ? 39.059 -4.447 -3.262 1.00 31.75 106 ASP A N 1
ATOM 827 C CA . ASP A 1 126 ? 38.517 -4.040 -4.531 1.00 41.32 106 ASP A CA 1
ATOM 828 C C . ASP A 1 126 ? 38.033 -2.608 -4.312 1.00 46.83 106 ASP A C 1
ATOM 829 O O . ASP A 1 126 ? 38.826 -1.679 -4.460 1.00 43.58 106 ASP A O 1
ATOM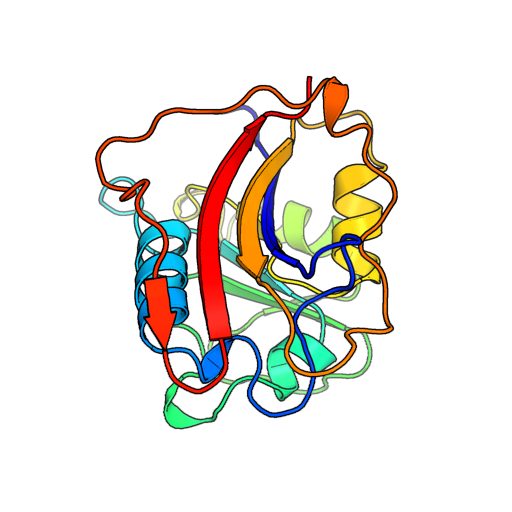 834 N N . GLU A 1 127 ? 36.775 -2.407 -3.908 1.00 40.12 107 GLU A N 1
ATOM 835 C CA A GLU A 1 127 ? 36.263 -1.050 -3.696 0.74 36.94 107 GLU A CA 1
ATOM 836 C CA B GLU A 1 127 ? 36.322 -1.043 -3.677 0.26 37.75 107 GLU A CA 1
ATOM 837 C C . GLU A 1 127 ? 36.177 -0.711 -2.189 1.00 34.72 107 GLU A C 1
ATOM 838 O O . GLU A 1 127 ? 36.198 -1.609 -1.323 1.00 33.10 107 GLU A O 1
ATOM 849 N N . VAL A 1 128 ? 36.093 0.574 -1.894 1.00 36.78 108 VAL A N 1
ATOM 850 C CA . VAL A 1 128 ? 36.045 1.074 -0.534 1.00 39.67 108 VAL A CA 1
ATOM 851 C C . VAL A 1 128 ? 34.693 1.757 -0.338 1.00 32.33 108 VAL A C 1
ATOM 852 O O . VAL A 1 128 ? 34.315 2.626 -1.137 1.00 25.01 108 VAL A O 1
ATOM 856 N N . PHE A 1 129 ? 33.955 1.325 0.689 1.00 29.86 109 PHE A N 1
ATOM 857 C CA . PHE A 1 129 ? 32.669 1.956 1.028 1.00 25.57 109 PHE A CA 1
ATOM 858 C C . PHE A 1 129 ? 32.806 2.593 2.408 1.00 28.92 109 PHE A C 1
ATOM 859 O O . PHE A 1 129 ? 33.295 1.939 3.324 1.00 26.77 109 PHE A O 1
ATOM 867 N N . ILE A 1 130 ? 32.365 3.847 2.537 1.00 26.25 110 ILE A N 1
ATOM 868 C CA . ILE A 1 130 ? 32.237 4.514 3.813 1.00 30.03 110 ILE A CA 1
ATOM 869 C C . ILE A 1 130 ? 30.754 4.421 4.223 1.00 27.31 110 ILE A C 1
ATOM 870 O O . ILE A 1 130 ? 29.880 4.972 3.540 1.00 23.40 110 ILE A O 1
ATOM 875 N N . ILE A 1 131 ? 30.473 3.737 5.332 1.00 21.93 111 ILE A N 1
ATOM 876 C CA . ILE A 1 131 ? 29.090 3.402 5.651 1.00 22.34 111 ILE A CA 1
ATOM 877 C C . ILE A 1 131 ? 28.560 4.217 6.802 1.00 30.63 111 ILE A C 1
ATOM 878 O O . ILE A 1 131 ? 27.481 3.975 7.337 1.00 31.50 111 ILE A O 1
ATOM 883 N N . GLY A 1 132 ? 29.338 5.191 7.195 1.00 31.04 112 GLY A N 1
ATOM 884 C CA . GLY A 1 132 ? 28.790 6.076 8.170 1.00 37.11 112 GLY A CA 1
ATOM 885 C C . GLY A 1 132 ? 29.669 6.340 9.310 1.00 39.14 112 GLY A C 1
ATOM 886 O O . GLY A 1 132 ? 30.737 5.733 9.469 1.00 36.29 112 GLY A O 1
ATOM 887 N N . GLY A 1 133 ? 29.070 7.162 10.163 1.00 48.70 113 GLY A N 1
ATOM 888 C CA . GLY A 1 133 ? 29.718 8.273 10.766 1.00 49.90 113 GLY A CA 1
ATOM 889 C C . GLY A 1 133 ? 29.364 9.500 9.952 1.00 34.75 113 GLY A C 1
ATOM 890 O O . GLY A 1 133 ? 29.756 9.628 8.804 1.00 38.40 113 GLY A O 1
ATOM 891 N N . TYR A 1 134 ? 28.612 10.415 10.540 1.00 38.07 114 TYR A N 1
ATOM 892 C CA . TYR A 1 134 ? 28.583 11.773 10.012 1.00 37.06 114 TYR A CA 1
ATOM 893 C C . TYR A 1 134 ? 30.013 12.300 9.768 1.00 29.85 114 TYR A C 1
ATOM 894 O O . TYR A 1 134 ? 30.283 12.830 8.726 1.00 34.06 114 TYR A O 1
ATOM 903 N N . ARG A 1 135 ? 30.909 12.181 10.744 1.00 31.60 115 ARG A N 1
ATOM 904 C CA . ARG A 1 135 ? 32.289 12.650 10.547 1.00 43.58 115 ARG A CA 1
ATOM 905 C C . ARG A 1 135 ? 33.038 12.028 9.363 1.00 38.28 115 ARG A C 1
ATOM 906 O O . ARG A 1 135 ? 33.827 12.705 8.695 1.00 34.64 115 ARG A O 1
ATOM 914 N N . LEU A 1 136 ? 32.790 10.750 9.105 1.00 32.25 116 LEU A N 1
ATOM 915 C CA . LEU A 1 136 ? 33.426 10.072 7.959 1.00 28.90 116 LEU A CA 1
ATOM 916 C C . LEU A 1 136 ? 32.806 10.494 6.650 1.00 30.65 116 LEU A C 1
ATOM 917 O O . LEU A 1 136 ? 33.501 10.692 5.649 1.00 29.95 116 LEU A O 1
ATOM 922 N N . TYR A 1 137 ? 31.475 10.590 6.632 1.00 31.67 117 TYR A N 1
ATOM 923 C CA . TYR A 1 137 ? 30.805 11.102 5.447 1.00 29.65 117 TYR A CA 1
ATOM 924 C C . TYR A 1 137 ? 31.356 12.476 5.181 1.00 28.99 117 TYR A C 1
ATOM 925 O O . TYR A 1 137 ? 31.583 12.854 4.053 1.00 30.60 117 TYR A O 1
ATOM 934 N N . LYS A 1 138 ? 31.504 13.266 6.229 1.00 33.26 118 LYS A N 1
ATOM 935 C CA . LYS A 1 138 ? 31.897 14.654 5.994 1.00 36.27 118 LYS A CA 1
ATOM 936 C C . LYS A 1 138 ? 33.301 14.686 5.378 1.00 39.38 118 LYS A C 1
ATOM 937 O O . LYS A 1 138 ? 33.530 15.332 4.361 1.00 38.94 118 LYS A O 1
ATOM 943 N N . GLU A 1 139 ? 34.231 13.956 5.983 1.00 38.53 119 GLU A N 1
ATOM 944 C CA . GLU A 1 139 ? 35.594 13.911 5.432 1.00 36.78 119 GLU A CA 1
ATOM 945 C C . GLU A 1 139 ? 35.640 13.385 4.027 1.00 33.70 119 GLU A C 1
ATOM 946 O O . GLU A 1 139 ? 36.359 13.926 3.181 1.00 36.19 119 GLU A O 1
ATOM 952 N N . ALA A 1 140 ? 34.871 12.329 3.768 1.00 26.16 120 ALA A N 1
ATOM 953 C CA . ALA A 1 140 ? 34.781 11.781 2.419 1.00 28.34 120 ALA A CA 1
ATOM 954 C C . ALA A 1 140 ? 34.257 12.761 1.393 1.00 30.10 120 ALA A C 1
ATOM 955 O O . ALA A 1 140 ? 34.716 12.784 0.250 1.00 33.06 120 ALA A O 1
ATOM 957 N N . LEU A 1 141 ? 33.264 13.564 1.769 1.00 28.35 121 LEU A N 1
ATOM 958 C CA . LEU A 1 141 ? 32.686 14.508 0.807 1.00 25.36 121 LEU A CA 1
ATOM 959 C C . LEU A 1 141 ? 33.551 15.752 0.629 1.00 36.29 121 LEU A C 1
ATOM 960 O O . LEU A 1 141 ? 33.554 16.349 -0.430 1.00 40.27 121 LEU A O 1
ATOM 965 N N . LYS A 1 142 ? 34.237 16.156 1.692 1.00 27.60 122 LYS A N 1
ATOM 966 C CA . LYS A 1 142 ? 34.974 17.424 1.708 1.00 31.47 122 LYS A CA 1
ATOM 967 C C . LYS A 1 142 ? 36.337 17.335 0.970 1.00 38.60 122 LYS A C 1
ATOM 968 O O . LYS A 1 142 ? 36.833 18.344 0.475 1.00 39.99 122 LYS A O 1
ATOM 974 N N . GLN A 1 143 ? 36.954 16.157 0.923 1.00 36.31 123 GLN A N 1
ATOM 975 C CA . GLN A 1 143 ? 38.246 16.019 0.214 1.00 33.91 123 GLN A CA 1
ATOM 976 C C . GLN A 1 143 ? 38.099 16.229 -1.295 1.00 38.40 123 GLN A C 1
ATOM 977 O O . GLN A 1 143 ? 37.063 15.916 -1.872 1.00 37.03 123 GLN A O 1
ATOM 983 N N . SER A 1 144 ? 39.146 16.776 -1.911 1.00 37.59 124 SER A N 1
ATOM 984 C CA . SER A 1 144 ? 39.136 17.175 -3.310 1.00 43.72 124 SER A CA 1
ATOM 985 C C . SER A 1 144 ? 40.198 16.429 -4.109 1.00 42.06 124 SER A C 1
ATOM 986 O O . SER A 1 144 ? 40.859 17.016 -4.966 1.00 54.43 124 SER A O 1
ATOM 989 N N . ILE A 1 145 ? 40.382 15.152 -3.772 1.00 34.85 125 ILE A N 1
ATOM 990 C CA . ILE A 1 145 ? 41.400 14.292 -4.374 1.00 40.99 125 ILE A CA 1
ATOM 991 C C . ILE A 1 145 ? 40.762 13.141 -5.137 1.00 42.59 125 ILE A C 1
ATOM 992 O O . ILE A 1 145 ? 41.112 12.875 -6.284 1.00 47.44 125 ILE A O 1
ATOM 997 N N . TYR A 1 146 ? 39.854 12.431 -4.467 1.00 36.94 126 TYR A N 1
ATOM 998 C CA . TYR A 1 146 ? 39.216 11.232 -5.017 1.00 30.15 126 TYR A CA 1
ATOM 999 C C . TYR A 1 146 ? 37.767 11.551 -5.441 1.00 39.95 126 TYR A C 1
ATOM 1000 O O . TYR A 1 146 ? 37.075 12.301 -4.754 1.00 36.85 126 TYR A O 1
ATOM 1009 N N . PRO A 1 147 ? 37.299 10.957 -6.553 1.00 41.85 127 PRO A N 1
ATOM 1010 C CA . PRO A 1 147 ? 35.873 11.086 -6.906 1.00 42.30 127 PRO A CA 1
ATOM 1011 C C . PRO A 1 147 ? 34.987 10.318 -5.917 1.00 32.27 127 PRO A C 1
ATOM 1012 O O . PRO A 1 147 ? 35.431 9.347 -5.344 1.00 26.00 127 PRO A O 1
ATOM 1016 N N . VAL A 1 148 ? 33.746 10.751 -5.717 1.00 27.14 128 VAL A N 1
ATOM 1017 C CA . VAL A 1 148 ? 32.919 10.102 -4.731 1.00 24.17 128 VAL A CA 1
ATOM 1018 C C . VAL A 1 148 ? 31.647 9.635 -5.406 1.00 26.80 128 VAL A C 1
ATOM 1019 O O . VAL A 1 148 ? 31.149 10.307 -6.294 1.00 29.16 128 VAL A O 1
ATOM 1023 N N . ARG A 1 149 ? 31.156 8.475 -4.990 1.00 24.07 129 ARG A N 1
ATOM 1024 C CA . ARG A 1 149 ? 29.886 7.952 -5.504 1.00 30.09 129 ARG A CA 1
ATOM 1025 C C . ARG A 1 149 ? 29.040 7.766 -4.260 1.00 27.28 129 ARG A C 1
ATOM 1026 O O . ARG A 1 149 ? 29.546 7.325 -3.244 1.00 29.66 129 ARG A O 1
ATOM 1034 N N . ILE A 1 150 ? 27.766 8.127 -4.319 1.00 29.90 130 ILE A N 1
ATOM 1035 C CA . ILE A 1 150 ? 26.894 7.916 -3.172 1.00 24.81 130 ILE A CA 1
ATOM 1036 C C . ILE A 1 150 ? 25.806 6.911 -3.541 1.00 23.72 130 ILE A C 1
ATOM 1037 O O . ILE A 1 150 ? 25.047 7.136 -4.462 1.00 29.63 130 ILE A O 1
ATOM 1042 N N . TYR A 1 151 ? 25.704 5.851 -2.772 1.00 23.93 131 TYR A N 1
ATOM 1043 C CA . TYR A 1 151 ? 24.609 4.892 -2.863 1.00 24.63 131 TYR A CA 1
ATOM 1044 C C . TYR A 1 151 ? 23.646 5.324 -1.782 1.00 27.17 131 TYR A C 1
ATOM 1045 O O . TYR A 1 151 ? 23.948 5.260 -0.586 1.00 28.50 131 TYR A O 1
ATOM 1054 N N . CYS A 1 152 ? 22.485 5.774 -2.200 1.00 27.29 132 CYS A N 1
ATOM 1055 C CA . CYS A 1 152 ? 21.600 6.444 -1.296 1.00 26.31 132 CYS A CA 1
ATOM 1056 C C . CYS A 1 152 ? 20.262 5.686 -1.216 1.00 29.03 132 CYS A C 1
ATOM 1057 O O . CYS A 1 152 ? 19.656 5.356 -2.237 1.00 28.31 132 CYS A O 1
ATOM 1060 N N . THR A 1 153 ? 19.814 5.414 0.003 1.00 30.69 133 THR A N 1
ATOM 1061 C CA . THR A 1 153 ? 18.426 5.049 0.211 1.00 26.37 133 THR A CA 1
ATOM 1062 C C . THR A 1 153 ? 17.683 6.278 0.670 1.00 24.43 133 THR A C 1
ATOM 1063 O O . THR A 1 153 ? 17.911 6.767 1.764 1.00 32.60 133 THR A O 1
ATOM 1067 N N . HIS A 1 154 ? 16.778 6.754 -0.164 1.00 25.93 134 HIS A N 1
ATOM 1068 C CA . HIS A 1 154 ? 15.862 7.846 0.208 1.00 28.09 134 HIS A CA 1
ATOM 1069 C C . HIS A 1 154 ? 14.656 7.307 0.949 1.00 38.33 134 HIS A C 1
ATOM 1070 O O . HIS A 1 154 ? 14.016 6.383 0.495 1.00 38.86 134 HIS A O 1
ATOM 1077 N N . ILE A 1 155 ? 14.312 7.919 2.069 1.00 34.02 135 ILE A N 1
ATOM 1078 C CA . ILE 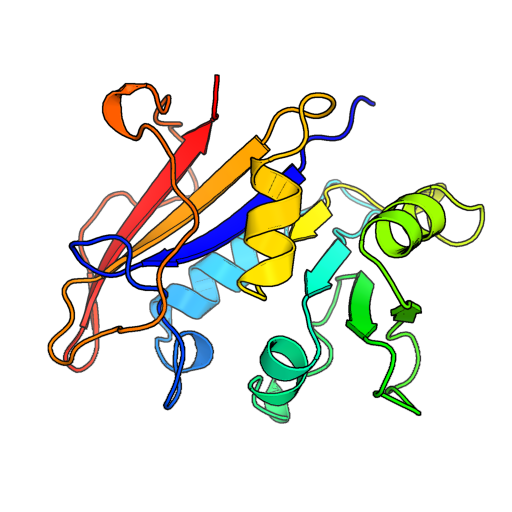A 1 155 ? 13.223 7.418 2.884 1.00 40.49 135 ILE A CA 1
ATOM 1079 C C . ILE A 1 155 ? 12.241 8.539 3.161 1.00 39.63 135 ILE A C 1
ATOM 1080 O O . ILE A 1 155 ? 12.656 9.681 3.269 1.00 44.16 135 ILE A O 1
ATOM 1085 N N . LEU A 1 156 ? 10.949 8.221 3.199 1.00 41.32 136 LEU A N 1
ATOM 1086 C CA . LEU A 1 156 ? 9.958 9.146 3.694 1.00 50.49 136 LEU A CA 1
ATOM 1087 C C . LEU A 1 156 ? 9.716 8.761 5.139 1.00 62.64 136 LEU A C 1
ATOM 1088 O O . LEU A 1 156 ? 9.142 7.706 5.450 1.00 60.20 136 LEU A O 1
ATOM 1093 N N . SER A 1 157 ? 10.214 9.627 6.013 1.00 70.23 137 SER A N 1
ATOM 1094 C CA . SER A 1 157 ? 10.358 9.325 7.423 1.00 75.83 137 SER A CA 1
ATOM 1095 C C . SER A 1 157 ? 9.052 9.541 8.173 1.00 80.69 137 SER A C 1
ATOM 1096 O O . SER A 1 157 ? 8.553 10.656 8.251 1.00 73.05 137 SER A O 1
ATOM 1099 N N . GLU A 1 158 ? 8.487 8.473 8.719 1.00 88.37 138 GLU A N 1
ATOM 1100 C CA . GLU A 1 158 ? 7.309 8.637 9.560 1.00 94.82 138 GLU A CA 1
ATOM 1101 C C . GLU A 1 158 ? 7.712 9.302 10.891 1.00 92.57 138 GLU A C 1
ATOM 1102 O O . GLU A 1 158 ? 6.865 9.810 11.619 1.00 92.37 138 GLU A O 1
ATOM 1104 N N . VAL A 1 159 ? 9.014 9.297 11.187 1.00 87.27 139 VAL A N 1
ATOM 1105 C CA . VAL A 1 159 ? 9.571 10.026 12.329 1.00 84.99 139 VAL A CA 1
ATOM 1106 C C . VAL A 1 159 ? 10.849 10.760 11.912 1.00 82.12 139 VAL A C 1
ATOM 1107 O O . VAL A 1 159 ? 11.536 10.348 10.981 1.00 75.52 139 VAL A O 1
ATOM 1109 N N . ASP A 1 160 ? 11.176 11.844 12.604 1.00 82.85 140 ASP A N 1
ATOM 1110 C CA . ASP A 1 160 ? 12.222 12.748 12.129 1.00 81.08 140 ASP A CA 1
ATOM 1111 C C . ASP A 1 160 ? 13.648 12.226 12.309 1.00 82.23 140 ASP A C 1
ATOM 1112 O O . ASP A 1 160 ? 14.002 11.689 13.357 1.00 86.18 140 ASP A O 1
ATOM 1114 N N . CYS A 1 161 ? 14.456 12.382 11.266 1.00 76.90 141 CYS A N 1
ATOM 1115 C CA . CYS A 1 161 ? 15.896 12.129 11.335 1.00 73.71 141 CYS A CA 1
ATOM 1116 C C . CYS A 1 161 ? 16.615 13.459 11.510 1.00 83.66 141 CYS A C 1
ATOM 1117 O O . CYS A 1 161 ? 16.652 14.275 10.585 1.00 88.71 141 CYS A O 1
ATOM 1120 N N . ASP A 1 162 ? 17.173 13.676 12.700 1.00 82.64 142 ASP A N 1
ATOM 1121 C CA . ASP A 1 162 ? 17.678 14.998 13.087 1.00 80.05 142 ASP A CA 1
ATOM 1122 C C . ASP A 1 162 ? 19.210 15.199 13.131 1.00 72.15 142 ASP A C 1
ATOM 1123 O O . ASP A 1 162 ? 19.667 16.260 13.539 1.00 76.79 142 ASP A O 1
ATOM 1128 N N . THR A 1 163 ? 20.001 14.204 12.738 1.00 56.96 143 THR A N 1
ATOM 1129 C CA . THR A 1 163 ? 21.414 14.444 12.417 1.00 50.02 143 THR A CA 1
ATOM 1130 C C . THR A 1 163 ? 21.398 14.593 10.913 1.00 52.96 143 THR A C 1
ATOM 1131 O O . THR A 1 163 ? 20.630 13.899 10.256 1.00 57.64 143 THR A O 1
ATOM 1135 N N . TYR A 1 164 ? 22.204 15.495 10.356 1.00 50.50 144 TYR A N 1
ATOM 1136 C CA . TYR A 1 164 ? 22.157 15.721 8.908 1.00 43.27 144 TYR A CA 1
ATOM 1137 C C . TYR A 1 164 ? 23.349 15.259 8.141 1.00 44.76 144 TYR A C 1
ATOM 1138 O O . TYR A 1 164 ? 24.466 15.310 8.615 1.00 51.74 144 TYR A O 1
ATOM 1147 N N . PHE A 1 165 ? 23.081 14.786 6.937 1.00 34.24 145 PHE A N 1
ATOM 1148 C CA . PHE A 1 165 ? 24.115 14.488 5.977 1.00 34.83 145 PHE A CA 1
ATOM 1149 C C . PHE A 1 165 ? 24.837 15.780 5.597 1.00 39.85 145 PHE A C 1
ATOM 1150 O O . PHE A 1 165 ? 24.251 16.858 5.585 1.00 47.21 145 PHE A O 1
ATOM 1158 N N . PRO A 1 166 ? 26.144 15.679 5.328 1.00 42.74 146 PRO A N 1
ATOM 1159 C CA . PRO A 1 166 ? 26.9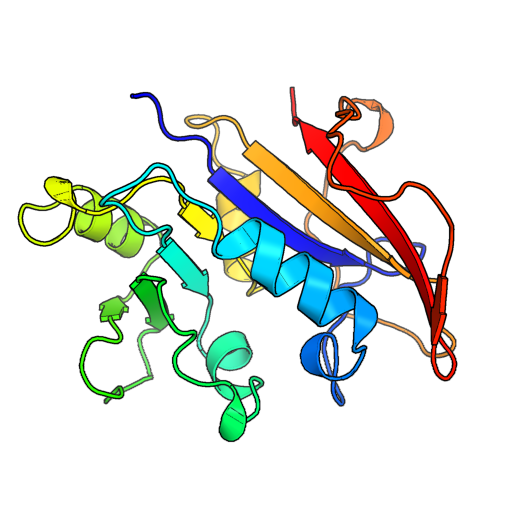64 16.844 4.950 1.00 44.27 146 PRO A CA 1
ATOM 1160 C C . PRO A 1 166 ? 26.369 17.516 3.729 1.00 44.14 146 PRO A C 1
ATOM 1161 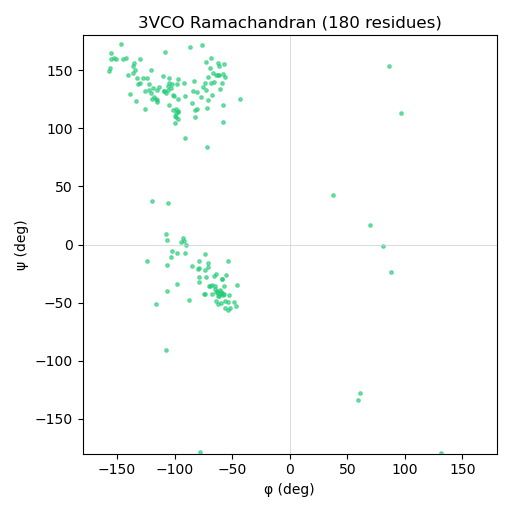O O . PRO A 1 166 ? 25.633 16.865 3.010 1.00 44.62 146 PRO A O 1
ATOM 1165 N N . LYS A 1 167 ? 26.623 18.806 3.527 1.00 50.49 147 LYS A N 1
ATOM 1166 C CA . LYS A 1 167 ? 26.090 19.496 2.355 1.00 49.49 147 LYS A CA 1
ATOM 1167 C C . LYS A 1 167 ? 26.598 18.880 1.048 1.00 52.28 147 LYS A C 1
ATOM 1168 O O . LYS A 1 167 ? 27.780 18.573 0.902 1.00 50.88 147 LYS A O 1
ATOM 1174 N N . VAL A 1 168 ? 25.677 18.670 0.115 1.00 50.45 148 VAL A N 1
ATOM 1175 C CA . VAL A 1 168 ? 25.998 18.211 -1.233 1.00 43.91 148 VAL A CA 1
ATOM 1176 C C . VAL A 1 168 ? 25.125 19.095 -2.119 1.00 45.60 148 VAL A C 1
ATOM 1177 O O . VAL A 1 168 ? 24.021 19.475 -1.698 1.00 48.17 148 VAL A O 1
ATOM 1181 N N . ASP A 1 169 ? 25.579 19.433 -3.325 1.00 43.64 149 ASP A N 1
ATOM 1182 C CA . ASP A 1 169 ? 24.652 20.070 -4.281 1.00 56.52 149 ASP A CA 1
ATOM 1183 C C . ASP A 1 169 ? 23.970 19.000 -5.150 1.00 55.55 149 ASP A C 1
ATOM 1184 O O . ASP A 1 169 ? 24.510 18.574 -6.196 1.00 47.08 149 ASP A O 1
ATOM 1189 N N . TRP A 1 170 ? 22.806 18.533 -4.681 1.00 53.04 150 TRP A N 1
ATOM 1190 C CA . TRP A 1 170 ? 22.149 17.372 -5.288 1.00 53.49 150 TRP A CA 1
ATOM 1191 C C . TRP A 1 170 ? 21.729 17.671 -6.713 1.00 61.49 150 TRP A C 1
ATOM 1192 O O . TRP A 1 170 ? 21.579 16.752 -7.523 1.00 61.63 150 TRP A O 1
ATOM 1203 N N . ASP A 1 171 ? 21.517 18.960 -6.995 1.00 60.87 151 ASP A N 1
ATOM 1204 C CA . ASP A 1 171 ? 21.146 19.412 -8.329 1.00 69.06 151 ASP A CA 1
ATOM 1205 C C . ASP A 1 171 ? 22.209 19.019 -9.361 1.00 70.87 151 ASP A C 1
ATOM 1206 O O . ASP A 1 171 ? 21.898 18.778 -10.531 1.00 74.69 151 ASP A O 1
ATOM 1211 N N . LYS A 1 172 ? 23.461 18.934 -8.916 1.00 62.01 152 LYS A N 1
ATOM 1212 C CA . LYS A 1 172 ? 24.564 18.594 -9.805 1.00 59.48 152 LYS A CA 1
ATOM 1213 C C . LYS A 1 172 ? 24.963 17.114 -9.750 1.00 55.11 152 LYS A C 1
ATOM 1214 O O . LYS A 1 172 ? 25.782 16.664 -10.547 1.00 59.67 152 LYS A O 1
ATOM 1220 N N . LEU A 1 173 ? 24.386 16.362 -8.814 1.00 48.32 153 LEU A N 1
ATOM 1221 C CA . LEU A 1 173 ? 24.659 14.928 -8.735 1.00 47.28 153 LEU A CA 1
ATOM 1222 C C . LEU A 1 173 ? 24.269 14.263 -10.052 1.00 46.79 153 LEU A C 1
ATOM 1223 O O . LEU A 1 173 ? 23.253 14.600 -10.668 1.00 49.27 153 LEU A O 1
ATOM 1228 N N . LYS A 1 174 ? 25.090 13.332 -10.504 1.00 39.15 154 LYS A N 1
ATOM 1229 C CA . LYS A 1 174 ? 24.822 12.650 -11.767 1.00 41.09 154 LYS A CA 1
ATOM 1230 C C . LYS A 1 174 ? 24.230 11.300 -11.397 1.00 35.47 154 LYS A C 1
ATOM 1231 O O . LYS A 1 174 ? 24.863 10.492 -10.725 1.00 34.58 154 LYS A O 1
ATOM 1237 N N . LYS A 1 175 ? 22.984 11.096 -11.781 1.00 40.95 155 LYS A N 1
ATOM 1238 C CA . LYS A 1 175 ? 22.265 9.884 -11.431 1.00 43.99 155 LYS A CA 1
ATOM 1239 C C . LYS A 1 175 ? 22.836 8.747 -12.265 1.00 38.10 155 LYS A C 1
ATOM 1240 O O . LYS A 1 175 ? 23.027 8.892 -13.487 1.00 36.67 155 LYS A O 1
ATOM 1246 N N . VAL A 1 176 ? 23.122 7.627 -11.606 1.00 32.49 156 VAL A N 1
ATOM 1247 C CA . VAL A 1 176 ? 23.724 6.482 -12.273 1.00 37.72 156 VAL A CA 1
ATOM 1248 C C . VAL A 1 176 ? 22.673 5.400 -12.449 1.00 39.59 156 VAL A C 1
ATOM 1249 O O . VAL A 1 176 ? 21.933 5.101 -11.512 1.00 37.32 156 VAL A O 1
ATOM 1253 N N . ASP A 1 177 ? 22.630 4.786 -13.632 1.00 42.01 157 ASP A N 1
ATOM 1254 C CA . ASP A 1 177 ? 21.780 3.623 -13.867 1.00 47.94 157 ASP A CA 1
ATOM 1255 C C . ASP A 1 177 ? 22.540 2.286 -13.733 1.00 53.23 157 ASP A C 1
ATOM 1256 O O . ASP A 1 177 ? 23.447 1.974 -14.520 1.00 46.74 157 ASP A O 1
ATOM 1261 N N . LEU A 1 178 ? 22.170 1.489 -12.736 1.00 51.02 158 LEU A N 1
ATOM 1262 C CA . LEU A 1 178 ? 22.798 0.183 -12.556 1.00 48.44 158 LEU A CA 1
ATOM 1263 C C . L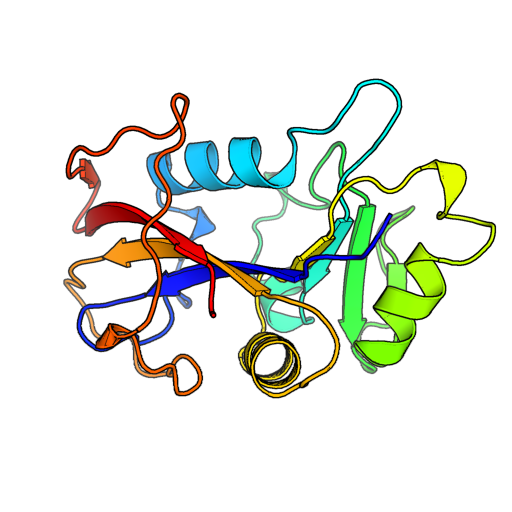EU A 1 178 ? 21.736 -0.893 -12.594 1.00 49.89 158 LEU A C 1
ATOM 1264 O O . LEU A 1 178 ? 20.703 -0.742 -11.958 1.00 52.80 158 LEU A O 1
ATOM 1269 N N . PRO A 1 179 ? 21.982 -1.973 -13.362 1.00 53.17 159 PRO A N 1
ATOM 1270 C CA . PRO A 1 179 ? 20.952 -2.966 -13.697 1.00 57.86 159 PRO A CA 1
ATOM 1271 C C . PRO A 1 179 ? 20.431 -3.751 -12.491 1.00 57.44 159 PRO A C 1
ATOM 1272 O O . PRO A 1 179 ? 19.244 -4.050 -12.436 1.00 60.16 159 PRO A O 1
ATOM 1276 N N . ASP A 1 180 ? 21.308 -4.095 -11.558 1.00 56.90 160 ASP A N 1
ATOM 1277 C CA . ASP A 1 180 ? 20.908 -4.886 -10.406 1.00 67.54 160 ASP A CA 1
ATOM 1278 C C . ASP A 1 180 ? 20.104 -4.048 -9.419 1.00 61.50 160 ASP A C 1
ATOM 1279 O O . ASP A 1 180 ? 19.584 -4.592 -8.450 1.00 65.54 160 ASP A O 1
ATOM 1284 N N . ILE A 1 181 ? 20.019 -2.735 -9.644 1.00 50.70 161 ILE A N 1
ATOM 1285 C CA . ILE A 1 181 ? 19.345 -1.858 -8.691 1.00 51.15 161 ILE A CA 1
ATOM 1286 C C . ILE A 1 181 ? 17.912 -1.487 -9.099 1.00 53.97 161 ILE A C 1
ATOM 1287 O O . ILE A 1 181 ? 17.698 -0.741 -10.053 1.00 54.90 161 ILE A O 1
ATOM 1292 N N . PRO A 1 182 ? 16.922 -2.009 -8.358 1.00 61.36 162 PRO A N 1
ATOM 1293 C CA . PRO A 1 182 ? 15.542 -1.771 -8.772 1.00 67.28 162 PRO A CA 1
ATOM 1294 C C . PRO A 1 182 ? 15.225 -0.316 -8.507 1.00 58.84 162 PRO A C 1
ATOM 1295 O O . PRO A 1 182 ? 15.725 0.262 -7.535 1.00 48.06 162 PRO A O 1
ATOM 1299 N N . ALA A 1 183 ? 14.430 0.272 -9.388 1.00 59.95 163 ALA A N 1
ATOM 1300 C CA . ALA A 1 183 ? 14.210 1.703 -9.360 1.00 59.27 163 ALA A CA 1
ATOM 1301 C C . ALA A 1 183 ? 12.865 2.042 -8.740 1.00 55.28 163 ALA A C 1
ATOM 1302 O O . ALA A 1 183 ? 12.559 3.214 -8.519 1.00 62.48 163 ALA A O 1
ATOM 1304 N N . ASP A 1 184 ? 12.090 1.003 -8.439 1.00 45.43 164 ASP A N 1
ATOM 1305 C CA . ASP A 1 184 ? 10.795 1.145 -7.787 1.00 47.98 164 ASP A CA 1
ATOM 1306 C C . ASP A 1 184 ? 10.844 1.764 -6.380 1.00 45.19 164 ASP A C 1
ATOM 1307 O O . ASP A 1 184 ? 11.840 1.677 -5.686 1.00 38.55 164 ASP A O 1
ATOM 1312 N N . THR A 1 185 ? 9.728 2.350 -5.945 1.00 53.26 165 THR A N 1
ATOM 1313 C CA . THR A 1 185 ? 9.557 2.703 -4.535 1.00 45.26 165 THR A CA 1
ATOM 1314 C C . THR A 1 185 ? 9.068 1.488 -3.721 1.00 47.43 165 THR A C 1
ATOM 1315 O O . THR A 1 185 ? 8.242 0.712 -4.192 1.00 48.03 165 THR A O 1
ATOM 1319 N N . PHE A 1 186 ? 9.585 1.318 -2.504 1.00 48.97 166 PHE A N 1
ATOM 1320 C CA . PHE A 1 186 ? 9.213 0.182 -1.663 1.00 47.38 166 PHE A CA 1
ATOM 1321 C C . PHE A 1 186 ? 8.601 0.637 -0.344 1.00 49.70 166 PHE A C 1
ATOM 1322 O O . PHE A 1 186 ? 8.929 1.702 0.157 1.00 46.53 166 PHE A O 1
ATOM 1330 N N . THR A 1 187 ? 7.702 -0.166 0.223 1.00 48.46 167 THR A N 1
ATOM 1331 C CA . THR A 1 187 ? 7.136 0.149 1.524 1.00 54.37 167 THR A CA 1
ATOM 1332 C C . THR A 1 187 ? 7.312 -1.017 2.482 1.00 61.98 167 THR A C 1
ATOM 1333 O O . THR A 1 187 ? 6.760 -2.087 2.267 1.00 74.50 167 THR A O 1
ATOM 1337 N N . GLU A 1 188 ? 8.068 -0.807 3.549 1.00 54.33 168 GLU A N 1
ATOM 1338 C CA . GLU A 1 188 ? 8.232 -1.827 4.568 1.00 66.60 168 GLU A CA 1
ATOM 1339 C C . GLU A 1 188 ? 8.186 -1.180 5.941 1.00 71.47 168 GLU A C 1
ATOM 1340 O O . GLU A 1 188 ? 8.876 -0.194 6.202 1.00 64.75 168 GLU A O 1
ATOM 1346 N N . ASN A 1 189 ? 7.351 -1.755 6.801 1.00 78.92 169 ASN A N 1
ATOM 1347 C CA . ASN A 1 189 ? 6.988 -1.156 8.077 1.00 84.04 169 ASN A CA 1
ATOM 1348 C C . ASN A 1 189 ? 6.308 0.178 7.848 1.00 82.56 169 ASN A C 1
ATOM 1349 O O . ASN A 1 189 ? 5.357 0.277 7.068 1.00 80.43 169 ASN A O 1
ATOM 1354 N N . GLY A 1 190 ? 6.801 1.209 8.521 1.00 83.82 170 GLY A N 1
ATOM 1355 C CA . GLY A 1 190 ? 6.254 2.538 8.338 1.00 85.84 170 GLY A CA 1
ATOM 1356 C C . GLY A 1 190 ? 7.021 3.287 7.271 1.00 74.76 170 GLY A C 1
ATOM 1357 O O . GLY A 1 190 ? 6.765 4.466 7.033 1.00 74.97 170 GLY A O 1
ATOM 1358 N N . PHE A 1 191 ? 7.949 2.589 6.620 1.00 70.42 171 PHE A N 1
ATOM 1359 C CA . PHE A 1 191 ? 8.918 3.228 5.725 1.00 62.57 171 PHE A CA 1
ATOM 1360 C C . PHE A 1 191 ? 8.606 3.056 4.251 1.00 59.52 171 PHE A C 1
ATOM 1361 O O . PHE A 1 191 ? 8.286 1.967 3.773 1.00 63.04 171 PHE A O 1
ATOM 1369 N N . THR A 1 192 ? 8.717 4.153 3.529 1.00 49.25 172 THR A N 1
ATOM 1370 C CA . THR A 1 192 ? 8.639 4.115 2.089 1.00 45.67 172 THR A CA 1
ATOM 1371 C C . THR A 1 192 ? 9.987 4.631 1.592 1.00 41.65 172 THR A C 1
ATOM 1372 O O . THR A 1 192 ? 10.489 5.605 2.119 1.00 41.27 172 THR A O 1
ATOM 1376 N N . PHE A 1 193 ? 10.586 3.965 0.610 1.00 37.58 173 PHE A N 1
ATOM 1377 C CA . PHE A 1 193 ? 11.957 4.276 0.235 1.00 40.84 173 PHE A CA 1
ATOM 1378 C C . PHE A 1 193 ? 12.265 3.888 -1.207 1.00 40.28 173 PHE A C 1
ATOM 1379 O O . PHE A 1 193 ? 11.505 3.177 -1.871 1.00 40.57 173 PHE A O 1
ATOM 1387 N N . LYS A 1 194 ? 13.358 4.415 -1.708 1.00 30.54 174 LYS A N 1
ATOM 1388 C CA . LYS A 1 194 ? 13.791 4.043 -3.037 1.00 39.77 174 LYS A CA 1
ATOM 1389 C C . LYS A 1 194 ? 15.290 4.173 -3.045 1.00 35.84 174 LYS A C 1
ATOM 1390 O O . LYS A 1 194 ? 15.867 4.864 -2.186 1.00 37.53 174 LYS A O 1
ATOM 1396 N N . PHE A 1 195 ? 15.914 3.501 -3.994 1.00 26.67 175 PHE A N 1
ATOM 1397 C CA . PHE A 1 195 ? 17.377 3.408 -4.054 1.00 24.91 175 PHE A CA 1
ATOM 1398 C C . PHE A 1 195 ? 17.887 4.218 -5.226 1.00 33.46 175 PHE A C 1
ATOM 1399 O O . PHE A 1 195 ? 17.399 4.086 -6.327 1.00 27.95 175 PHE A O 1
ATOM 1407 N N . CYS A 1 196 ? 18.899 5.034 -4.988 1.00 30.22 176 CYS A N 1
ATOM 1408 C CA . CYS A 1 196 ? 19.443 5.901 -6.035 1.00 27.45 176 CYS A CA 1
ATOM 1409 C C . CYS A 1 196 ? 20.960 5.914 -5.875 1.00 35.83 176 CYS A C 1
ATOM 1410 O O . CYS A 1 196 ? 21.494 5.798 -4.767 1.00 34.39 176 CYS A O 1
ATOM 1413 N N . VAL A 1 197 ? 21.654 6.007 -7.000 1.00 33.87 177 VAL A N 1
ATOM 1414 C CA . VAL A 1 197 ? 23.100 6.026 -7.001 1.00 25.57 177 VAL A CA 1
ATOM 1415 C C . VAL A 1 197 ? 23.601 7.270 -7.756 1.00 25.27 177 VAL A C 1
ATOM 1416 O O . VAL A 1 197 ? 23.132 7.570 -8.854 1.00 29.01 177 VAL A O 1
ATOM 1420 N N . TYR A 1 198 ? 24.537 7.989 -7.144 1.00 27.69 178 TYR A N 1
ATOM 1421 C CA . TYR A 1 198 ? 24.952 9.270 -7.674 1.00 29.22 178 TYR A CA 1
ATOM 1422 C C . TYR A 1 198 ? 26.453 9.362 -7.769 1.00 27.94 178 TYR A C 1
ATOM 1423 O O . TYR A 1 198 ? 27.154 8.947 -6.851 1.00 33.88 178 TYR A O 1
ATOM 1432 N N . ASP A 1 199 ? 26.924 9.948 -8.863 1.00 33.23 179 ASP A N 1
ATOM 1433 C CA . ASP A 1 199 ? 28.319 10.349 -8.981 1.00 34.75 179 ASP A CA 1
ATOM 1434 C C . ASP A 1 199 ? 28.409 11.830 -8.718 1.00 31.88 179 ASP A C 1
ATOM 1435 O O . ASP A 1 199 ? 27.676 12.606 -9.303 1.00 33.10 179 ASP A O 1
ATOM 1440 N N . VAL A 1 200 ? 29.298 12.208 -7.807 1.00 34.09 180 VAL A N 1
ATOM 1441 C CA . VAL A 1 200 ? 29.499 13.605 -7.500 1.00 40.99 180 VAL A CA 1
ATOM 1442 C C . VAL A 1 200 ? 30.494 14.088 -8.531 1.00 43.53 180 VAL A C 1
ATOM 1443 O O . VAL A 1 200 ? 31.574 13.515 -8.644 1.00 41.19 180 VAL A O 1
ATOM 1447 N N . PRO A 1 201 ? 30.109 15.106 -9.319 1.00 47.13 181 PRO A N 1
ATOM 1448 C CA . PRO A 1 201 ? 31.011 15.595 -10.369 1.00 57.70 181 PRO A CA 1
ATOM 1449 C C . PRO A 1 201 ? 32.167 16.381 -9.789 1.00 54.84 181 PRO A C 1
ATOM 1450 O O . PRO A 1 201 ? 33.259 15.989 -10.193 1.00 67.56 181 PRO A O 1
#

Sequence (183 aa):
SHMRLNVVVAVSENWGIGKGGGLPWKIKKDMEFFKTVTTKAHPGLKNAVVMGRVTWESIPESFKPLKDRINIVVSSTLSHAPSFVQVVPSLNAAIDLLYNEEFSSIVDEEVFIIGGYRLYKEALKQSIYPVRIYCTHILSEVDCDTYFPKVDWDKLKKVDLPDIPADTFTENGFTFKFCVYDVP

CATH classification: 3.40.430.10

Solvent-accessible surface area: 9981 Å² total; per-residue (Å²): 171,120,18,68,4,0,0,11,8,5,0,8,103,98,21,0,11,6,113,47,86,26,15,21,21,109,5,65,48,6,26,96,13,12,71,65,14,0,33,150,20,133,128,75,64,78,0,0,0,0,0,11,74,112,21,10,90,56,3,55,133,106,89,44,53,12,147,82,21,14,4,0,0,21,14,110,98,26,91,148,37,61,95,178,13,34,51,16,97,42,18,117,28,0,19,97,25,2,116,65,164,101,16,49,96,62,29,42,58,4,8,0,9,2,24,92,185,8,7,72,88,0,33,154,51,118,129,66,58,9,24,0,18,0,3,43,10,116,25,90,80,96,25,123,45,115,8,12,195,22,68,131,117,117,20,114,125,30,138,57,126,112,30,48,83,89,83,44,99,63,130,51,34,43,3,79,8,4,3,25,32,41,103

GO terms:
  GO:0004146 dihydrofolate reductase activity (F, IDA)
  GO:0046654 tetrahydrofolate biosynthetic process (P, IDA)

Radius of gyration: 15.66 Å; Cα contacts (8 Å, |Δi|>4): 353; chains: 1; bounding box: 45×33×36 Å

Organism: Schistosoma mansoni (NCBI:txid6183)